Protein AF-A0A7S2NCG7-F1 (afdb_monomer_lite)

Radius of gyration: 29.4 Å; chains: 1; bounding box: 78×54×72 Å

Structure (mmCIF, N/CA/C/O backbone):
data_AF-A0A7S2NCG7-F1
#
_entry.id   AF-A0A7S2NCG7-F1
#
loop_
_atom_site.group_PDB
_atom_site.id
_atom_site.type_symbol
_atom_site.label_atom_id
_atom_site.label_alt_id
_atom_site.label_comp_id
_atom_site.label_asym_id
_atom_site.label_entity_id
_atom_site.label_seq_id
_atom_site.pdbx_PDB_ins_code
_atom_site.Cartn_x
_atom_site.Cartn_y
_atom_site.Cartn_z
_atom_site.occupancy
_atom_site.B_iso_or_equiv
_atom_site.auth_seq_id
_atom_site.auth_comp_id
_atom_site.auth_asym_id
_atom_site.auth_atom_id
_atom_site.pdbx_PDB_model_num
ATOM 1 N N . LYS A 1 1 ? -46.681 17.987 22.549 1.00 34.28 1 LYS A N 1
ATOM 2 C CA . LYS A 1 1 ? -46.467 19.385 22.096 1.00 34.28 1 LYS A CA 1
ATOM 3 C C . LYS A 1 1 ? -46.056 20.213 23.309 1.00 34.28 1 LYS A C 1
ATOM 5 O O . LYS A 1 1 ? -46.920 20.495 24.121 1.00 34.28 1 LYS A O 1
ATOM 10 N N . CYS A 1 2 ? -44.776 20.556 23.452 1.00 30.72 2 CYS A N 1
ATOM 11 C CA . CYS A 1 2 ? -44.321 21.550 24.431 1.00 30.72 2 CYS A CA 1
ATOM 12 C C . CYS A 1 2 ? -43.712 22.724 23.661 1.00 30.72 2 CYS A C 1
ATOM 14 O O . CYS A 1 2 ? -42.862 22.517 22.798 1.00 30.72 2 CYS A O 1
ATOM 16 N N . SER A 1 3 ? -44.232 23.922 23.930 1.00 32.78 3 SER A N 1
ATOM 17 C CA . SER A 1 3 ? -43.839 25.194 23.321 1.00 32.78 3 SER A CA 1
ATOM 18 C C . SER A 1 3 ? -42.615 25.791 24.025 1.00 32.78 3 SER A C 1
ATOM 20 O O . SER A 1 3 ? -42.384 25.541 25.206 1.00 32.78 3 SER A O 1
ATOM 22 N N . GLN A 1 4 ? -41.845 26.580 23.278 1.00 43.94 4 GLN A N 1
ATOM 23 C CA . GLN A 1 4 ? -40.589 27.233 23.653 1.00 43.94 4 GLN A CA 1
ATOM 24 C C . GLN A 1 4 ? -40.795 28.375 24.672 1.00 43.94 4 GLN A C 1
ATOM 26 O O . GLN A 1 4 ? -41.563 29.288 24.381 1.00 43.94 4 GLN A O 1
ATOM 31 N N . ASN A 1 5 ? -40.101 28.344 25.826 1.00 37.62 5 ASN A N 1
ATOM 32 C CA . ASN A 1 5 ? -39.337 29.465 26.434 1.00 37.62 5 ASN A CA 1
ATOM 33 C C . ASN A 1 5 ? -38.955 29.227 27.924 1.00 37.62 5 ASN A C 1
ATOM 35 O O . ASN A 1 5 ? -39.787 29.423 28.800 1.00 37.62 5 ASN A O 1
ATOM 39 N N . ARG A 1 6 ? -37.653 28.947 28.170 1.00 35.78 6 ARG A N 1
ATOM 40 C CA . ARG A 1 6 ? -36.850 29.030 29.434 1.00 35.78 6 ARG A CA 1
ATOM 41 C C . ARG A 1 6 ? -37.281 28.207 30.679 1.00 35.78 6 ARG A C 1
ATOM 43 O O . ARG A 1 6 ? -38.429 27.815 30.806 1.00 35.78 6 ARG A O 1
ATOM 50 N N . PRO A 1 7 ? -36.387 28.054 31.680 1.00 35.25 7 PRO A N 1
ATOM 51 C CA . PRO A 1 7 ? -35.139 27.296 31.699 1.00 35.25 7 PRO A CA 1
ATOM 52 C C . PRO A 1 7 ? -35.289 25.975 32.486 1.00 35.25 7 PRO A C 1
ATOM 54 O O . PRO A 1 7 ? -36.185 25.783 33.304 1.00 35.25 7 PRO A O 1
ATOM 57 N N . SER A 1 8 ? -34.376 25.049 32.213 1.00 48.03 8 SER A N 1
ATOM 58 C CA . SER A 1 8 ? -34.307 23.694 32.753 1.00 48.03 8 SER A CA 1
ATOM 59 C C . SER A 1 8 ? -34.077 23.652 34.266 1.00 48.03 8 SER A C 1
ATOM 61 O O . SER A 1 8 ? -32.933 23.759 34.690 1.00 48.03 8 SER A O 1
ATOM 63 N N . THR A 1 9 ? -35.134 23.437 35.050 1.00 46.75 9 THR A N 1
ATOM 64 C CA . THR A 1 9 ? -35.114 22.700 36.334 1.00 46.75 9 THR A CA 1
ATOM 65 C C . THR A 1 9 ? -36.515 22.683 36.951 1.00 46.75 9 THR A C 1
ATOM 67 O O . THR A 1 9 ? -36.796 23.416 37.886 1.00 46.75 9 THR A O 1
ATOM 70 N N . SER A 1 10 ? -37.418 21.855 36.418 1.00 42.91 10 SER A N 1
ATOM 71 C CA . SER A 1 10 ? -38.478 21.157 37.176 1.00 42.91 10 SER A CA 1
ATOM 72 C C . SER A 1 10 ? -39.531 20.624 36.203 1.00 42.91 10 SER A C 1
ATOM 74 O O . SER A 1 10 ? -40.496 21.295 35.854 1.00 42.91 10 SER A O 1
ATOM 76 N N . CYS A 1 11 ? -39.346 19.386 35.761 1.00 36.91 11 CYS A N 1
ATOM 77 C CA . CYS A 1 11 ? -40.449 18.529 35.343 1.00 36.91 11 CYS A CA 1
ATOM 78 C C . CYS A 1 11 ? -40.204 17.185 36.024 1.00 36.91 11 CYS A C 1
ATOM 80 O O . CYS A 1 11 ? -39.473 16.337 35.519 1.00 36.91 11 CYS A O 1
ATOM 82 N N . LYS A 1 12 ? -40.746 17.036 37.236 1.00 40.75 12 LYS A N 1
ATOM 83 C CA . LYS A 1 12 ? -40.868 15.735 37.894 1.00 40.75 12 LYS A CA 1
ATOM 84 C C . LYS A 1 12 ? -41.882 14.926 37.089 1.00 40.75 12 LYS A C 1
ATOM 86 O O . LYS A 1 12 ? -43.067 15.241 37.115 1.00 40.75 12 LYS A O 1
ATOM 91 N N . ALA A 1 13 ? -41.412 13.927 36.349 1.00 38.78 13 ALA A N 1
ATOM 92 C CA . ALA A 1 13 ? -42.285 12.928 35.756 1.00 38.78 13 ALA A CA 1
ATOM 93 C C . ALA A 1 13 ? -42.693 11.942 36.857 1.00 38.78 13 ALA A C 1
ATOM 95 O O . ALA A 1 13 ? -41.893 11.129 37.318 1.00 38.78 13 ALA A O 1
ATOM 96 N N . THR A 1 14 ? -43.931 12.084 37.316 1.00 35.38 14 THR A N 1
ATOM 97 C CA . THR A 1 14 ? -44.629 11.121 38.162 1.00 35.38 14 THR A CA 1
ATOM 98 C C . THR A 1 14 ? -44.841 9.844 37.350 1.00 35.38 14 THR A C 1
ATOM 100 O O . THR A 1 14 ? -45.519 9.863 36.327 1.00 35.38 14 THR A O 1
ATOM 103 N N . LEU A 1 15 ? -44.227 8.747 37.790 1.00 35.91 15 LEU A N 1
ATOM 104 C CA . LEU A 1 15 ? -44.512 7.395 37.317 1.00 35.91 15 LEU A CA 1
ATOM 105 C C . LEU A 1 15 ? -45.878 6.964 37.868 1.00 35.91 15 LEU A C 1
ATOM 107 O O . LEU A 1 15 ? -45.977 6.669 39.054 1.00 35.91 15 LEU A O 1
ATOM 111 N N . CYS A 1 16 ? -46.899 6.923 37.015 1.00 30.08 16 CYS A N 1
ATOM 112 C CA . CYS A 1 16 ? -48.063 6.051 37.166 1.00 30.08 16 CYS A CA 1
ATOM 113 C C . CYS A 1 16 ? -48.631 5.708 35.783 1.00 30.08 16 CYS A C 1
ATOM 115 O O . CYS A 1 16 ? -48.578 6.521 34.866 1.00 30.08 16 CYS A O 1
ATOM 117 N N . ASP A 1 17 ? -49.186 4.500 35.711 1.00 31.58 17 ASP A N 1
ATOM 118 C CA . ASP A 1 17 ? -49.984 3.909 34.636 1.00 31.58 17 ASP A CA 1
ATOM 119 C C . ASP A 1 17 ? -49.251 3.473 33.359 1.00 31.58 17 ASP A C 1
ATOM 121 O O . ASP A 1 17 ? -49.148 4.197 32.374 1.00 31.58 17 ASP A O 1
ATOM 125 N N . LEU A 1 18 ? -48.813 2.209 33.347 1.00 34.03 18 LEU A N 1
ATOM 126 C CA . LEU A 1 18 ? -49.556 1.131 32.671 1.00 34.03 18 LEU A CA 1
ATOM 127 C C . LEU A 1 18 ? -49.017 -0.238 33.127 1.00 34.03 18 LEU A C 1
ATOM 129 O O . LEU A 1 18 ? -47.813 -0.481 33.165 1.00 34.03 18 LEU A O 1
ATOM 133 N N . GLY A 1 19 ? -49.937 -1.102 33.556 1.00 42.62 19 GLY A N 1
ATOM 134 C CA . GLY A 1 19 ? -49.660 -2.306 34.329 1.00 42.62 19 GLY A CA 1
ATOM 135 C C . GLY A 1 19 ? -49.154 -3.503 33.527 1.00 42.62 19 GLY A C 1
ATOM 136 O O . GLY A 1 19 ? -49.679 -3.838 32.470 1.00 42.62 19 GLY A O 1
ATOM 137 N N . MET A 1 20 ? -48.194 -4.212 34.121 1.00 35.25 20 MET A N 1
ATOM 138 C CA . MET A 1 20 ? -47.902 -5.620 33.855 1.00 35.25 20 MET A CA 1
ATOM 139 C C . MET A 1 20 ? -47.678 -6.302 35.210 1.00 35.25 20 MET A C 1
ATOM 141 O O . MET A 1 20 ? -46.811 -5.912 35.988 1.00 35.25 20 MET A O 1
ATOM 145 N N . THR A 1 21 ? -48.516 -7.285 35.526 1.00 38.31 21 THR A N 1
ATOM 146 C CA . THR A 1 21 ? -48.463 -8.073 36.765 1.00 38.31 21 THR A CA 1
ATOM 147 C C . THR A 1 21 ? -47.199 -8.944 36.795 1.00 38.31 21 THR A C 1
ATOM 149 O O . THR A 1 21 ? -46.976 -9.679 35.829 1.00 38.31 21 THR A O 1
ATOM 152 N N . PRO A 1 22 ? -46.377 -8.931 37.861 1.00 40.12 22 PRO A N 1
ATOM 153 C CA . PRO A 1 22 ? -45.193 -9.777 37.922 1.00 40.12 22 PRO A CA 1
ATOM 154 C C . PRO A 1 22 ? -45.567 -11.231 38.247 1.00 40.12 22 PRO A C 1
ATOM 156 O O . PRO A 1 22 ? -46.314 -11.517 39.180 1.00 40.12 22 PRO A O 1
ATOM 159 N N . SER A 1 23 ? -45.018 -12.150 37.453 1.00 45.47 23 SER A N 1
ATOM 160 C CA . SER A 1 23 ? -45.046 -13.600 37.670 1.00 45.47 23 SER A CA 1
ATOM 161 C C . SER A 1 23 ? -44.465 -13.969 39.049 1.00 45.47 23 SER A C 1
ATOM 163 O O . SER A 1 23 ? -43.491 -13.341 39.473 1.00 45.47 23 SER A O 1
ATOM 165 N N . PRO A 1 24 ? -44.973 -15.011 39.739 1.00 46.91 24 PRO A N 1
ATOM 166 C CA . PRO A 1 24 ? -44.456 -15.453 41.041 1.00 46.91 24 PRO A CA 1
ATOM 167 C C . PRO A 1 24 ? -42.965 -15.848 41.026 1.00 46.91 24 PRO A C 1
ATOM 169 O O . PRO A 1 24 ? -42.332 -15.878 42.079 1.00 46.91 24 PRO A O 1
ATOM 172 N N . PHE A 1 25 ? -42.367 -16.064 39.848 1.00 46.72 25 PHE A N 1
ATOM 173 C CA . PHE A 1 25 ? -40.921 -16.271 39.696 1.00 46.72 25 PHE A CA 1
ATOM 174 C C . PHE A 1 25 ? -40.071 -15.019 39.991 1.00 46.72 25 PHE A C 1
ATOM 176 O O . PHE A 1 25 ? -38.928 -15.151 40.423 1.00 46.72 25 PHE A O 1
ATOM 183 N N . LEU A 1 26 ? -40.614 -13.807 39.824 1.00 46.12 26 LEU A N 1
ATOM 184 C CA . LEU A 1 26 ? -39.900 -12.548 40.105 1.00 46.12 26 LEU A CA 1
ATOM 185 C C . LEU A 1 26 ? -39.837 -12.209 41.603 1.00 46.12 26 LEU A C 1
ATOM 187 O O . LEU A 1 26 ? -38.964 -11.453 42.021 1.00 46.12 26 LEU A O 1
ATOM 191 N N . LEU A 1 27 ? -40.715 -12.794 42.422 1.00 43.97 27 LEU A N 1
ATOM 192 C CA . LEU A 1 27 ? -40.719 -12.603 43.877 1.00 43.97 27 LEU A CA 1
ATOM 193 C C . LEU A 1 27 ? -39.671 -13.468 44.595 1.00 43.97 27 LEU A C 1
ATOM 195 O O . LEU A 1 27 ? -39.193 -13.081 45.657 1.00 43.97 27 LEU A O 1
ATOM 199 N N . LEU A 1 28 ? -39.251 -14.590 44.002 1.00 41.41 28 LEU A N 1
ATOM 200 C CA . LEU A 1 28 ? -38.215 -15.466 44.568 1.00 41.41 28 LEU A CA 1
ATOM 201 C C . LEU A 1 28 ? -36.788 -14.929 44.368 1.00 41.41 28 LEU A C 1
ATOM 203 O O . LEU A 1 28 ? -35.928 -15.156 45.214 1.00 41.41 28 LEU A O 1
ATOM 207 N N . LEU A 1 29 ? -36.544 -14.146 43.312 1.00 42.50 29 LEU A N 1
ATOM 208 C CA . LEU A 1 29 ? -35.261 -13.460 43.101 1.00 42.50 29 LEU A CA 1
ATOM 209 C C . LEU A 1 29 ? -35.053 -12.267 44.049 1.00 42.50 29 LEU A C 1
ATOM 211 O O . LEU A 1 29 ? -33.916 -11.915 44.348 1.00 42.50 29 LEU A O 1
ATOM 215 N N . ALA A 1 30 ? -36.134 -11.678 44.569 1.00 43.88 30 ALA A N 1
ATOM 216 C CA . ALA A 1 30 ? -36.064 -10.548 45.495 1.00 43.88 30 ALA A CA 1
ATOM 217 C C . ALA A 1 30 ? -35.708 -10.947 46.942 1.00 43.88 30 ALA A C 1
ATOM 219 O O . ALA A 1 30 ? -35.351 -10.081 47.736 1.00 43.88 30 ALA A O 1
ATOM 220 N N . ILE A 1 31 ? -35.785 -12.236 47.299 1.00 46.41 31 ILE A N 1
ATOM 221 C CA . ILE A 1 31 ? -35.593 -12.707 48.686 1.00 46.41 31 ILE A CA 1
ATOM 222 C C . ILE A 1 31 ? -34.145 -13.173 48.958 1.00 46.41 31 ILE A C 1
ATOM 224 O O . ILE A 1 31 ? -33.752 -13.291 50.115 1.00 46.41 31 ILE A O 1
ATOM 228 N N . LEU A 1 32 ? -33.306 -13.369 47.931 1.00 44.94 32 LEU A N 1
ATOM 229 C CA . LEU A 1 32 ? -31.920 -13.848 48.102 1.00 44.94 32 LEU A CA 1
ATOM 230 C C . LEU A 1 32 ? -30.825 -12.771 48.018 1.00 44.94 32 LEU A C 1
ATOM 232 O O . LEU A 1 32 ? -29.646 -13.114 48.032 1.00 44.94 32 LEU A O 1
ATOM 236 N N . VAL A 1 33 ? -31.164 -11.478 47.989 1.00 46.66 33 VAL A N 1
ATOM 237 C CA . VAL A 1 33 ? -30.148 -10.407 48.013 1.00 46.66 33 VAL A CA 1
ATOM 238 C C . VAL A 1 33 ? -30.484 -9.362 49.078 1.00 46.66 33 VAL A C 1
ATOM 240 O O . VAL A 1 33 ? -30.751 -8.202 48.785 1.00 46.66 33 VAL A O 1
ATOM 243 N N . SER A 1 34 ? -30.446 -9.779 50.346 1.00 50.12 34 SER A N 1
ATOM 244 C CA . SER A 1 34 ? -30.565 -8.888 51.515 1.00 50.12 34 SER A CA 1
ATOM 245 C C . SER A 1 34 ? -29.255 -8.186 51.896 1.00 50.12 34 SER A C 1
ATOM 247 O O . SER A 1 34 ? -29.125 -7.700 53.015 1.00 50.12 34 SER A O 1
ATOM 249 N N . ASP A 1 35 ? -28.289 -8.080 50.981 1.00 42.78 35 ASP A N 1
ATOM 250 C CA . ASP A 1 35 ? -27.129 -7.215 51.193 1.00 42.78 35 ASP A CA 1
ATOM 251 C C . ASP A 1 35 ? -26.809 -6.406 49.931 1.00 42.78 35 ASP A C 1
ATOM 253 O O . ASP A 1 35 ? -26.042 -6.799 49.048 1.00 42.78 35 ASP A O 1
ATOM 257 N N . ALA A 1 36 ? -27.426 -5.226 49.850 1.00 50.28 36 ALA A N 1
ATOM 258 C CA . ALA A 1 36 ? -27.202 -4.231 48.802 1.00 50.28 36 ALA A CA 1
ATOM 259 C C . ALA A 1 36 ? -25.769 -3.645 48.807 1.00 50.28 36 ALA A C 1
ATOM 261 O O . ALA A 1 36 ? -25.440 -2.794 47.980 1.00 50.28 36 ALA A O 1
ATOM 262 N N . SER A 1 37 ? -24.890 -4.118 49.697 1.00 51.22 37 SER A N 1
ATOM 263 C CA . SER A 1 37 ? -23.502 -3.663 49.848 1.00 51.22 37 SER A CA 1
ATOM 264 C C . SER A 1 37 ? -22.479 -4.527 49.091 1.00 51.22 37 SER A C 1
ATOM 266 O O . SER A 1 37 ? -21.291 -4.175 49.050 1.00 51.22 37 SER A O 1
ATOM 268 N N . ALA A 1 38 ? -22.907 -5.649 48.495 1.00 47.50 38 ALA A N 1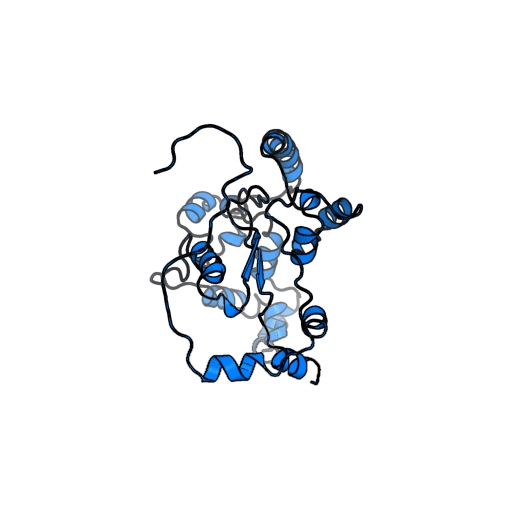
ATOM 269 C CA . ALA A 1 38 ? -22.032 -6.581 47.773 1.00 47.50 38 ALA A CA 1
ATOM 270 C C . ALA A 1 38 ? -22.071 -6.412 46.239 1.00 47.50 38 ALA A C 1
ATOM 272 O O . ALA A 1 38 ? -21.060 -6.636 45.577 1.00 47.50 38 ALA A O 1
ATOM 273 N N . PHE A 1 39 ? -23.170 -5.909 45.663 1.00 44.81 39 PHE A N 1
ATOM 274 C CA . PHE A 1 39 ? -23.264 -5.657 44.213 1.00 44.81 39 PHE A CA 1
ATOM 275 C C . PHE A 1 39 ? -22.490 -4.405 43.750 1.00 44.81 39 PHE A C 1
ATOM 277 O O . PHE A 1 39 ? -22.084 -4.307 42.594 1.00 44.81 39 PHE A O 1
ATOM 284 N N . GLY A 1 40 ? -22.217 -3.462 44.660 1.00 39.56 40 GLY A N 1
ATOM 285 C CA . GLY A 1 40 ? -21.489 -2.221 44.366 1.00 39.56 40 GLY A CA 1
ATOM 286 C C . GLY A 1 40 ? -19.963 -2.353 44.258 1.00 39.56 40 GLY A C 1
ATOM 287 O O . GLY A 1 40 ? -19.297 -1.363 43.963 1.00 39.56 40 GLY A O 1
ATOM 288 N N . ARG A 1 41 ? -19.389 -3.543 44.502 1.00 48.00 41 ARG A N 1
ATOM 289 C CA . ARG A 1 41 ? -17.931 -3.780 44.452 1.00 48.00 41 ARG A CA 1
ATOM 290 C C . ARG A 1 41 ? -17.454 -4.642 43.278 1.00 48.00 41 ARG A C 1
ATOM 292 O O . ARG A 1 41 ? -16.249 -4.724 43.076 1.00 48.00 41 ARG A O 1
ATOM 299 N N . LEU A 1 42 ? -18.366 -5.197 42.476 1.00 44.75 42 LEU A N 1
ATOM 300 C CA . LEU A 1 42 ? -18.031 -5.980 41.273 1.00 44.75 42 LEU A CA 1
ATOM 301 C C . LEU A 1 42 ? -18.357 -5.270 39.950 1.00 44.75 42 LEU A C 1
ATOM 303 O O . LEU A 1 42 ? -17.805 -5.630 38.919 1.00 44.75 42 LEU A O 1
ATOM 307 N N . PHE A 1 43 ? -19.148 -4.194 39.973 1.00 41.84 43 PHE A N 1
ATOM 308 C CA . PHE A 1 43 ? -19.329 -3.310 38.820 1.00 41.84 43 PHE A CA 1
ATOM 309 C C . PHE A 1 43 ? -18.854 -1.904 39.166 1.00 41.84 43 PHE A C 1
ATOM 311 O O . PHE A 1 43 ? -19.641 -1.008 39.480 1.00 41.84 43 PHE A O 1
ATOM 318 N N . ARG A 1 44 ? -17.537 -1.684 39.081 1.00 39.59 44 ARG A N 1
ATOM 319 C CA . ARG A 1 44 ? -17.001 -0.329 38.937 1.00 39.59 44 ARG A CA 1
ATOM 320 C C . ARG A 1 44 ? -17.415 0.154 37.551 1.00 39.59 44 ARG A C 1
ATOM 322 O O . ARG A 1 44 ? -16.684 0.005 36.581 1.00 39.59 44 ARG A O 1
ATOM 329 N N . ALA A 1 45 ? -18.621 0.709 37.456 1.00 40.84 45 ALA A N 1
ATOM 330 C CA . ALA A 1 45 ? -19.026 1.503 36.313 1.00 40.84 45 ALA A CA 1
ATOM 331 C C . ALA A 1 45 ? -17.994 2.628 36.163 1.00 40.84 45 ALA A C 1
ATOM 333 O O . ALA A 1 45 ? -18.009 3.607 36.916 1.00 40.84 45 ALA A O 1
ATOM 334 N N . HIS A 1 46 ? -17.066 2.478 35.217 1.00 36.12 46 HIS A N 1
ATOM 335 C CA . HIS A 1 46 ? -16.329 3.613 34.694 1.00 36.12 46 HIS A CA 1
ATOM 336 C C . HIS A 1 46 ? -17.389 4.572 34.158 1.00 36.12 46 HIS A C 1
ATOM 338 O O . HIS A 1 46 ? -18.033 4.317 33.141 1.00 36.12 46 HIS A O 1
ATOM 344 N N . LYS A 1 47 ? -17.648 5.636 34.925 1.00 34.94 47 LYS A N 1
ATOM 345 C CA . LYS A 1 47 ? -18.492 6.754 34.514 1.00 34.94 47 LYS A CA 1
ATOM 346 C C . LYS A 1 47 ? -18.080 7.130 33.091 1.00 34.94 47 LYS A C 1
ATOM 348 O O . LYS A 1 47 ? -16.933 7.515 32.881 1.00 34.94 47 LYS A O 1
ATOM 353 N N . ARG A 1 48 ? -19.001 6.996 32.130 1.00 33.91 48 ARG A N 1
ATOM 354 C CA . ARG A 1 48 ? -18.809 7.490 30.761 1.00 33.91 48 ARG A CA 1
ATOM 355 C C . ARG A 1 48 ? -18.454 8.982 30.840 1.00 33.91 48 ARG A C 1
ATOM 357 O O . ARG A 1 48 ? -19.262 9.731 31.397 1.00 33.91 48 ARG A O 1
ATOM 364 N N . PRO A 1 49 ? -17.304 9.441 30.320 1.00 32.31 49 PRO A N 1
ATOM 365 C CA . PRO A 1 49 ? -17.114 10.864 30.107 1.00 32.31 49 PRO A CA 1
ATOM 366 C C . PRO A 1 49 ? -17.995 11.329 28.928 1.00 32.31 49 PRO A C 1
ATOM 368 O O . PRO A 1 49 ? -18.187 10.575 27.970 1.00 32.31 49 PRO A O 1
ATOM 371 N N . PRO A 1 50 ? -18.569 12.543 28.996 1.00 31.89 50 PRO A N 1
ATOM 372 C CA . PRO A 1 50 ? -19.367 13.119 27.915 1.00 31.89 50 PRO A CA 1
ATOM 373 C C . PRO A 1 50 ? -18.507 13.417 26.670 1.00 31.89 50 PRO A C 1
ATOM 375 O O . PRO A 1 50 ? -17.290 13.584 26.794 1.00 31.89 50 PRO A O 1
ATOM 378 N N . PRO A 1 51 ? -19.114 13.528 25.470 1.00 45.16 51 PRO A N 1
ATOM 379 C CA . PRO A 1 51 ? -18.409 13.805 24.224 1.00 45.16 51 PRO A CA 1
ATOM 380 C C . PRO A 1 51 ? -18.058 15.294 24.138 1.00 45.16 51 PRO A C 1
ATOM 382 O O . PRO A 1 51 ? -18.672 16.058 23.403 1.00 45.16 51 PRO A O 1
ATOM 385 N N . THR A 1 52 ? -17.077 15.717 24.925 1.00 47.66 52 THR A N 1
ATOM 386 C CA . THR A 1 52 ? -16.375 16.992 24.755 1.00 47.66 52 THR A CA 1
ATOM 387 C C . THR A 1 52 ? -14.920 16.786 25.169 1.00 47.66 52 THR A C 1
ATOM 389 O O . THR A 1 52 ? -14.472 17.311 26.191 1.00 47.66 52 THR A O 1
ATOM 392 N N . SER A 1 53 ? -14.165 15.970 24.434 1.00 48.69 53 SER A N 1
ATOM 393 C CA . SER A 1 53 ? -12.711 16.003 24.586 1.00 48.69 53 SER A CA 1
ATOM 394 C C . SER A 1 53 ? -12.244 17.334 24.010 1.00 48.69 53 SER A C 1
ATOM 396 O O . SER A 1 53 ? -12.202 17.510 22.793 1.00 48.69 53 SER A O 1
ATOM 398 N N . LYS A 1 54 ? -11.948 18.300 24.884 1.00 58.38 54 LYS A N 1
ATOM 399 C CA . LYS A 1 54 ? -11.147 19.463 24.500 1.00 58.38 54 LYS A CA 1
ATOM 400 C C . LYS A 1 54 ? -9.910 18.920 23.790 1.00 58.38 54 LYS A C 1
ATOM 402 O O . LYS A 1 54 ? -9.296 17.986 24.301 1.00 58.38 54 LYS A O 1
ATOM 407 N N . CYS A 1 55 ? -9.591 19.443 22.615 1.00 71.75 55 CYS A N 1
ATOM 408 C CA . CYS A 1 55 ? -8.363 19.059 21.951 1.00 71.75 55 CYS A CA 1
ATOM 409 C C . CYS A 1 55 ? -7.187 19.649 22.725 1.00 71.75 55 CYS A C 1
ATOM 411 O O . CYS A 1 55 ? -6.870 20.827 22.598 1.00 71.75 55 CYS A O 1
ATOM 413 N N . VAL A 1 56 ? -6.615 18.837 23.601 1.00 77.00 56 VAL A N 1
ATOM 414 C CA . VAL A 1 56 ? -5.492 19.211 24.448 1.00 77.00 56 VAL A CA 1
ATOM 415 C C . VAL A 1 56 ? -4.564 18.020 24.563 1.00 77.00 56 VAL A C 1
ATOM 417 O O . VAL A 1 56 ? -5.003 16.868 24.537 1.00 77.00 56 VAL A O 1
ATOM 420 N N . ASP A 1 57 ? -3.284 18.318 24.702 1.00 83.31 57 ASP A N 1
ATOM 421 C CA . ASP A 1 57 ? -2.295 17.327 25.082 1.00 83.31 57 ASP A CA 1
ATOM 422 C C . ASP A 1 57 ? -2.364 17.077 26.586 1.00 83.31 57 ASP A C 1
ATOM 424 O O . ASP A 1 57 ? -2.530 17.998 27.387 1.00 83.31 57 ASP A O 1
ATOM 428 N N . GLN A 1 58 ? -2.264 15.808 26.964 1.00 85.81 58 GLN A N 1
ATOM 429 C CA . GLN A 1 58 ? -2.254 15.355 28.353 1.00 85.81 58 GLN A CA 1
ATOM 430 C C . GLN A 1 58 ? -0.825 15.189 28.886 1.00 85.81 58 GLN A C 1
ATOM 432 O O . GLN A 1 58 ? -0.646 15.062 30.095 1.00 85.81 58 GLN A O 1
ATOM 437 N N . HIS A 1 59 ? 0.182 15.218 28.004 1.00 86.44 59 HIS A N 1
ATOM 438 C CA . HIS A 1 59 ? 1.596 15.151 28.364 1.00 86.44 59 HIS A CA 1
ATOM 439 C C . HIS A 1 59 ? 2.383 16.314 27.765 1.00 86.44 59 HIS A C 1
ATOM 441 O O . HIS A 1 59 ? 2.162 16.723 26.628 1.00 86.44 59 HIS A O 1
ATOM 447 N N . GLU A 1 60 ? 3.361 16.802 28.521 1.00 89.81 60 GLU A N 1
ATOM 448 C CA . GLU A 1 60 ? 4.264 17.868 28.079 1.00 89.81 60 GLU A CA 1
ATOM 449 C C . GLU A 1 60 ? 5.148 17.422 26.900 1.00 89.81 60 GLU A C 1
ATOM 451 O O . GLU A 1 60 ? 5.499 18.228 26.043 1.00 89.81 60 GLU A O 1
ATOM 456 N N . GLU A 1 61 ? 5.455 16.123 26.806 1.00 91.44 61 GLU A N 1
ATOM 457 C CA . GLU A 1 61 ? 6.274 15.554 25.727 1.00 91.44 61 GLU A CA 1
ATOM 458 C C . GLU A 1 61 ? 5.509 15.283 24.427 1.00 91.44 61 GLU A C 1
ATOM 460 O O . GLU A 1 61 ? 6.127 14.921 23.424 1.00 91.44 61 GLU A O 1
ATOM 465 N N . CYS A 1 62 ? 4.189 15.494 24.400 1.00 85.25 62 CYS A N 1
ATOM 466 C CA . CYS A 1 62 ? 3.367 15.227 23.220 1.00 85.25 62 CYS A CA 1
ATOM 467 C C . CYS A 1 62 ? 3.912 15.907 21.953 1.00 85.25 62 CYS A C 1
ATOM 469 O O . CYS A 1 62 ? 3.916 15.290 20.886 1.00 85.25 62 CYS A O 1
ATOM 471 N N . GLY A 1 63 ? 4.447 17.128 22.072 1.00 83.44 63 GLY A N 1
ATOM 472 C CA . GLY A 1 63 ? 5.040 17.850 20.944 1.00 83.44 63 GLY A CA 1
ATOM 473 C C . GLY A 1 63 ? 6.312 17.189 20.405 1.00 83.44 63 GLY A C 1
ATOM 474 O O . GLY A 1 63 ? 6.505 17.120 19.191 1.00 83.44 63 GLY A O 1
ATOM 475 N N . ASN A 1 64 ? 7.154 16.651 21.292 1.00 82.25 64 ASN A N 1
ATOM 476 C CA . ASN A 1 64 ? 8.384 15.954 20.911 1.00 82.25 64 ASN A CA 1
ATOM 477 C C . ASN A 1 64 ? 8.067 14.615 20.246 1.00 82.25 64 ASN A C 1
ATOM 479 O O . ASN A 1 64 ? 8.581 14.335 19.167 1.00 82.25 64 ASN A O 1
ATOM 483 N N . TRP A 1 65 ? 7.173 13.826 20.844 1.00 83.88 65 TRP A N 1
ATOM 484 C CA . TRP A 1 65 ? 6.724 12.550 20.286 1.00 83.88 65 TRP A CA 1
ATOM 485 C C . TRP A 1 65 ? 6.046 12.731 18.924 1.00 83.88 65 TRP A C 1
ATOM 487 O O . TRP A 1 65 ? 6.309 11.988 17.977 1.00 83.88 65 TRP A O 1
ATOM 497 N N . ALA A 1 66 ? 5.223 13.769 18.770 1.00 79.94 66 ALA A N 1
ATOM 498 C CA . ALA A 1 66 ? 4.641 14.095 17.475 1.00 79.94 66 ALA A CA 1
ATOM 499 C C . ALA A 1 66 ? 5.717 14.457 16.437 1.00 79.94 66 ALA A C 1
ATOM 501 O O . ALA A 1 66 ? 5.664 13.968 15.308 1.00 79.94 66 ALA A O 1
ATOM 502 N N . ALA A 1 67 ? 6.724 15.250 16.821 1.00 73.81 67 ALA A N 1
ATOM 503 C CA . ALA A 1 67 ? 7.832 15.626 15.943 1.00 73.81 67 ALA A CA 1
ATOM 504 C C . ALA A 1 67 ? 8.714 14.435 15.527 1.00 73.81 67 ALA A C 1
ATOM 506 O O . ALA A 1 67 ? 9.236 14.427 14.412 1.00 73.81 67 ALA A O 1
ATOM 507 N N . THR A 1 68 ? 8.858 13.418 16.380 1.00 73.31 68 THR A N 1
ATOM 508 C CA . THR A 1 68 ? 9.594 12.182 16.062 1.00 73.31 68 THR A CA 1
ATOM 509 C C . THR A 1 68 ? 8.769 11.162 15.275 1.00 73.31 68 THR A C 1
ATOM 511 O O . THR A 1 68 ? 9.313 10.148 14.851 1.00 73.31 68 THR A O 1
ATOM 514 N N . GLY A 1 69 ? 7.484 11.433 15.018 1.00 70.94 69 GLY A N 1
ATOM 515 C CA . GLY A 1 69 ? 6.619 10.585 14.192 1.00 70.94 69 GLY A CA 1
ATOM 516 C C . GLY A 1 69 ? 5.756 9.585 14.967 1.00 70.94 69 GLY A C 1
ATOM 517 O O . GLY A 1 69 ? 5.140 8.714 14.348 1.00 70.94 69 GLY A O 1
ATOM 518 N N . GLU A 1 70 ? 5.632 9.724 16.290 1.00 81.62 70 GLU A N 1
ATOM 519 C CA . GLU A 1 70 ? 4.820 8.827 17.130 1.00 81.62 70 GLU A CA 1
ATOM 520 C C . GLU A 1 70 ? 3.335 8.853 16.764 1.00 81.62 70 GLU A C 1
ATOM 522 O O . GLU A 1 70 ? 2.629 7.877 16.979 1.00 81.62 70 GLU A O 1
ATOM 527 N N . CYS A 1 71 ? 2.834 9.922 16.139 1.00 75.56 71 CYS A N 1
ATOM 528 C CA . CYS A 1 71 ? 1.450 9.955 15.655 1.00 75.56 71 CYS A CA 1
ATOM 529 C C . CYS A 1 71 ? 1.156 8.851 14.620 1.00 75.56 71 CYS A C 1
ATOM 531 O O . CYS A 1 71 ? 0.010 8.439 14.470 1.00 75.56 71 CYS A O 1
ATOM 533 N N . ILE A 1 72 ? 2.187 8.385 13.903 1.00 72.50 72 ILE A N 1
ATOM 534 C CA . ILE A 1 72 ? 2.095 7.293 12.926 1.00 72.50 72 ILE A CA 1
ATOM 535 C C . ILE A 1 72 ? 2.579 5.980 13.546 1.00 72.50 72 ILE A C 1
ATOM 537 O O . ILE A 1 72 ? 1.966 4.942 13.311 1.00 72.50 72 ILE A O 1
ATOM 541 N N . ALA A 1 73 ? 3.663 6.017 14.327 1.00 70.38 73 ALA A N 1
ATOM 542 C CA . ALA A 1 73 ? 4.250 4.817 14.925 1.00 70.38 73 ALA A CA 1
ATOM 543 C C . ALA A 1 73 ? 3.422 4.259 16.098 1.00 70.38 73 ALA A C 1
ATOM 545 O O . ALA A 1 73 ? 3.326 3.045 16.261 1.00 70.38 73 ALA A O 1
ATOM 546 N N . ASN A 1 74 ? 2.779 5.131 16.877 1.00 75.62 74 ASN A N 1
ATOM 547 C CA . ASN A 1 74 ? 1.958 4.796 18.038 1.00 75.62 74 ASN A CA 1
ATOM 548 C C . ASN A 1 74 ? 0.634 5.595 18.053 1.00 75.62 74 ASN A C 1
ATOM 550 O O . ASN A 1 74 ? 0.362 6.394 18.959 1.00 75.62 74 ASN A O 1
ATOM 554 N N . PRO A 1 75 ? -0.226 5.385 17.042 1.00 74.50 75 PRO A N 1
ATOM 555 C CA . PRO A 1 75 ? -1.407 6.211 16.823 1.00 74.50 75 PRO A CA 1
ATOM 556 C C . PRO A 1 75 ? -2.401 6.111 17.986 1.00 74.50 75 PRO A C 1
ATOM 558 O O . PRO A 1 75 ? -2.920 7.120 18.452 1.00 74.50 75 PRO A O 1
ATOM 561 N N . THR A 1 76 ? -2.648 4.913 18.520 1.00 75.69 76 THR A N 1
ATOM 562 C CA . THR A 1 76 ? -3.656 4.709 19.572 1.00 75.69 76 THR A CA 1
ATOM 563 C C . THR A 1 76 ? -3.365 5.531 20.828 1.00 75.69 76 THR A C 1
ATOM 565 O O . THR A 1 76 ? -4.268 6.184 21.351 1.00 75.69 76 THR A O 1
ATOM 568 N N . PHE A 1 77 ? -2.114 5.537 21.299 1.00 83.25 77 PHE A N 1
ATOM 569 C CA . PHE A 1 77 ? -1.710 6.340 22.454 1.00 83.25 77 PHE A CA 1
ATOM 570 C C . PHE A 1 77 ? -1.706 7.828 22.117 1.00 83.25 77 PHE A C 1
ATOM 572 O O . PHE A 1 77 ? -2.292 8.635 22.840 1.00 83.25 77 PHE A O 1
ATOM 579 N N . MET A 1 78 ? -1.087 8.190 20.995 1.00 82.56 78 MET A N 1
ATOM 580 C CA . MET A 1 78 ? -0.916 9.588 20.632 1.00 82.56 78 MET A CA 1
ATOM 581 C C . MET A 1 78 ? -2.251 10.294 20.390 1.00 82.56 78 MET A C 1
ATOM 583 O O . MET A 1 78 ? -2.419 11.429 20.814 1.00 82.56 78 MET A O 1
ATOM 587 N N . TYR A 1 79 ? -3.257 9.637 19.816 1.00 76.25 79 TYR A N 1
ATOM 588 C CA . TYR A 1 79 ? -4.577 10.253 19.645 1.00 76.25 79 TYR A CA 1
ATOM 589 C C . TYR A 1 79 ? -5.442 10.225 20.904 1.00 76.25 79 TYR A C 1
ATOM 591 O O . TYR A 1 79 ? -6.329 11.064 21.054 1.00 76.25 79 TYR A O 1
ATOM 599 N N . ALA A 1 80 ? -5.191 9.299 21.828 1.00 80.25 80 ALA A N 1
ATOM 600 C CA . ALA A 1 80 ? -5.873 9.285 23.116 1.00 80.25 80 ALA A CA 1
ATOM 601 C C . ALA A 1 80 ? -5.324 10.352 24.083 1.00 80.25 80 ALA A C 1
ATOM 603 O O . ALA A 1 80 ? -6.105 10.960 24.818 1.00 80.25 80 ALA A O 1
ATOM 604 N N . SER A 1 81 ? -4.008 10.582 24.065 1.00 84.62 81 SER A N 1
ATOM 605 C CA . SER A 1 81 ? -3.294 11.377 25.076 1.00 84.62 81 SER A CA 1
ATOM 606 C C . SER A 1 81 ? -2.674 12.665 24.534 1.00 84.62 81 SER A C 1
ATOM 608 O O . SER A 1 81 ? -2.539 13.632 25.273 1.00 84.62 81 SER A O 1
ATOM 610 N N . CYS A 1 82 ? -2.309 12.704 23.258 1.00 85.00 82 CYS A N 1
ATOM 611 C CA . CYS A 1 82 ? -1.548 13.781 22.616 1.00 85.00 82 CYS A CA 1
ATOM 612 C C . CYS A 1 82 ? -2.284 14.335 21.395 1.00 85.00 82 CYS A C 1
ATOM 614 O O . CYS A 1 82 ? -1.703 14.548 20.325 1.00 85.00 82 CYS A O 1
ATOM 616 N N . LEU A 1 83 ? -3.603 14.501 21.546 1.00 76.75 83 LEU A N 1
ATOM 617 C CA . LEU A 1 83 ? -4.466 14.861 20.437 1.00 76.75 83 LEU A CA 1
ATOM 618 C C . LEU A 1 83 ? -3.989 16.182 19.823 1.00 76.75 83 LEU A C 1
ATOM 620 O O . LEU A 1 83 ? -3.730 16.200 18.629 1.00 76.75 83 LEU A O 1
ATOM 624 N N . SER A 1 84 ? -3.755 17.243 20.598 1.00 77.50 84 SER A N 1
ATOM 625 C CA . SER A 1 84 ? -3.366 18.559 20.056 1.00 77.50 84 SER A CA 1
ATOM 626 C C . SER A 1 84 ? -1.999 18.589 19.370 1.00 77.50 84 SER A C 1
ATOM 628 O O . SER A 1 84 ? -1.796 19.408 18.479 1.00 77.50 84 SER A O 1
ATOM 630 N N . SER A 1 85 ? -1.061 17.730 19.755 1.00 83.62 85 SER A N 1
ATOM 631 C CA . SER A 1 85 ? 0.245 17.632 19.098 1.00 83.62 85 SER A CA 1
ATOM 632 C C . SER A 1 85 ? 0.183 16.837 17.796 1.00 83.62 85 SER A C 1
ATOM 634 O O . SER A 1 85 ? 0.902 17.149 16.848 1.00 83.62 85 SER A O 1
ATOM 636 N N . CYS A 1 86 ? -0.694 15.833 17.714 1.00 76.19 86 CYS A N 1
ATOM 637 C CA . CYS A 1 86 ? -0.883 15.037 16.499 1.00 76.19 86 CYS A CA 1
ATOM 638 C C . CYS A 1 86 ? -1.956 15.574 15.549 1.00 76.19 86 CYS A C 1
ATOM 640 O O . CYS A 1 86 ? -2.1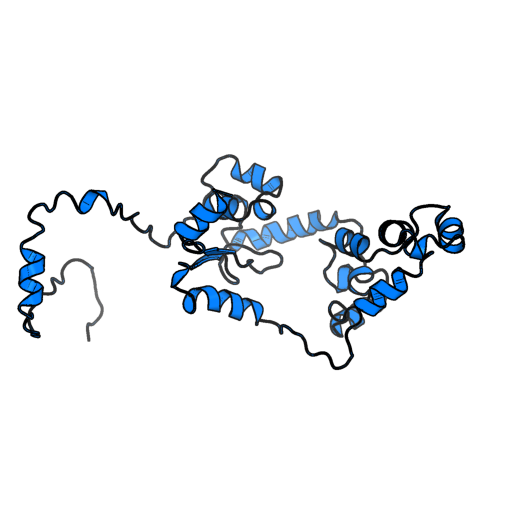51 15.018 14.465 1.00 76.19 86 CYS A O 1
ATOM 642 N N . THR A 1 87 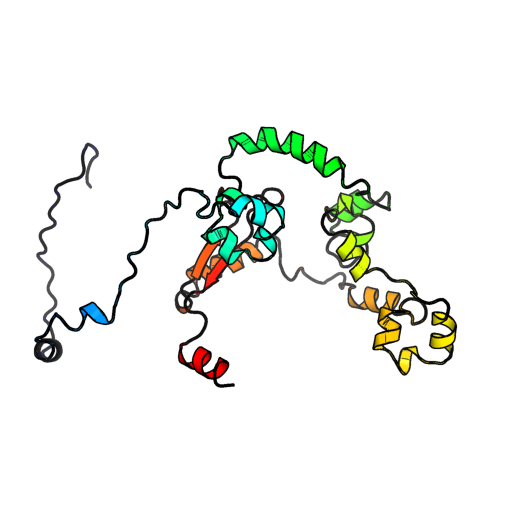? -2.670 16.624 15.953 1.00 67.88 87 THR A N 1
ATOM 643 C CA . THR A 1 87 ? -3.825 17.174 15.242 1.00 67.88 87 THR A CA 1
ATOM 644 C C . THR A 1 87 ? -3.776 18.692 15.165 1.00 67.88 87 THR A C 1
ATOM 646 O O . THR A 1 87 ? -3.072 19.356 15.915 1.00 67.88 87 THR A O 1
ATOM 649 N N . THR A 1 88 ? -4.530 19.271 14.234 1.00 62.81 88 THR A N 1
ATOM 650 C CA . THR A 1 88 ? -4.766 20.719 14.189 1.00 62.81 88 THR A CA 1
ATOM 651 C C . THR A 1 88 ? -6.188 20.972 14.642 1.00 62.81 88 THR A C 1
ATOM 653 O O . THR A 1 88 ? -7.116 20.506 13.984 1.00 62.81 88 THR A O 1
ATOM 656 N N . CYS A 1 89 ? -6.357 21.685 15.749 1.00 61.25 89 CYS A N 1
ATOM 657 C CA . CYS A 1 89 ? -7.645 21.731 16.431 1.00 61.25 89 CYS A CA 1
ATOM 658 C C . CYS A 1 89 ? -8.528 22.934 16.132 1.00 61.25 89 CYS A C 1
ATOM 660 O O . CYS A 1 89 ? -9.602 23.012 16.713 1.00 61.25 89 CYS A O 1
ATOM 662 N N . ASP A 1 90 ? -8.148 23.773 15.163 1.00 55.12 90 ASP A N 1
ATOM 663 C CA . ASP A 1 90 ? -8.986 24.850 14.636 1.00 55.12 90 ASP A CA 1
ATOM 664 C C . ASP A 1 90 ? -8.700 25.119 13.145 1.00 55.12 90 ASP A C 1
ATOM 666 O O . ASP A 1 90 ? -7.574 24.962 12.661 1.00 55.12 90 ASP A O 1
ATOM 670 N N . GLU A 1 91 ? -9.734 25.534 12.402 1.00 48.34 91 GLU A N 1
ATOM 671 C CA . GLU A 1 91 ? -9.683 25.746 10.945 1.00 48.34 91 GLU A CA 1
ATOM 672 C C . GLU A 1 91 ? -8.925 27.020 10.515 1.00 48.34 91 GLU A C 1
ATOM 674 O O . GLU A 1 91 ? -8.498 27.126 9.363 1.00 48.34 91 GLU A O 1
ATOM 679 N N . GLU A 1 92 ? -8.712 27.986 11.415 1.00 53.75 92 GLU A N 1
ATOM 680 C CA . GLU A 1 92 ? -8.156 29.303 11.058 1.00 53.75 92 GLU A CA 1
ATOM 681 C C . GLU A 1 92 ? -6.621 29.315 10.911 1.00 53.75 92 GLU A C 1
ATOM 683 O O . GLU A 1 92 ? -6.080 30.060 10.087 1.00 53.75 92 GLU A O 1
ATOM 688 N N . ASP A 1 93 ? -5.913 28.416 11.602 1.00 47.53 93 ASP A N 1
ATOM 689 C CA . ASP A 1 93 ? -4.448 28.287 11.515 1.00 47.53 93 ASP A CA 1
ATOM 690 C C . ASP A 1 93 ? -3.974 27.528 10.264 1.00 47.53 93 ASP A C 1
ATOM 692 O O . ASP A 1 93 ? -2.823 27.661 9.827 1.00 47.53 93 ASP A O 1
ATOM 696 N N . VAL A 1 94 ? -4.872 26.777 9.619 1.00 48.91 94 VAL A N 1
ATOM 697 C CA . VAL A 1 94 ? -4.575 25.997 8.408 1.00 48.91 94 VAL A CA 1
ATOM 698 C C . VAL A 1 94 ? -4.171 26.917 7.254 1.00 48.91 94 VAL A C 1
ATOM 700 O O . VAL A 1 94 ? -3.243 26.604 6.513 1.00 48.91 94 VAL A O 1
ATOM 703 N N . ARG A 1 95 ? -4.778 28.100 7.108 1.00 48.53 95 ARG A N 1
ATOM 704 C CA . ARG A 1 95 ? -4.459 29.018 5.997 1.00 48.53 95 ARG A CA 1
ATOM 705 C C . ARG A 1 95 ? -3.059 29.637 6.107 1.00 48.53 95 ARG A C 1
ATOM 707 O O . ARG A 1 95 ? -2.413 29.870 5.088 1.00 48.53 95 ARG A O 1
ATOM 714 N N . ASN A 1 96 ? -2.572 29.859 7.327 1.00 49.88 96 ASN A N 1
ATOM 715 C CA . ASN A 1 96 ? -1.261 30.468 7.561 1.00 49.88 96 ASN A CA 1
ATOM 716 C C . ASN A 1 96 ? -0.138 29.421 7.633 1.00 49.88 96 ASN A C 1
ATOM 718 O O . ASN A 1 96 ? 0.953 29.661 7.108 1.00 49.88 96 ASN A O 1
ATOM 722 N N . ARG A 1 97 ? -0.410 28.227 8.182 1.00 49.25 97 ARG A N 1
ATOM 723 C CA . ARG A 1 97 ? 0.530 27.094 8.155 1.00 49.25 97 ARG A CA 1
ATOM 724 C C . ARG A 1 97 ? 0.694 26.501 6.766 1.00 49.25 97 ARG A C 1
ATOM 726 O O . ARG A 1 97 ? 1.824 26.243 6.378 1.00 49.25 97 ARG A O 1
ATOM 733 N N . THR A 1 98 ? -0.369 26.375 5.972 1.00 52.41 98 THR A N 1
ATOM 734 C CA . THR A 1 98 ? -0.272 25.785 4.625 1.00 52.41 98 THR A CA 1
ATOM 735 C C . THR A 1 98 ? 0.699 26.531 3.714 1.00 52.41 98 THR A C 1
ATOM 737 O O . THR A 1 98 ? 1.439 25.877 2.996 1.00 52.41 98 THR A O 1
ATOM 740 N N . MET A 1 99 ? 0.821 27.861 3.776 1.00 49.66 99 MET A N 1
ATOM 741 C CA . MET A 1 99 ? 1.832 28.572 2.972 1.00 49.66 99 MET A CA 1
ATOM 742 C C . MET A 1 99 ? 3.269 28.412 3.500 1.00 49.66 99 MET A C 1
ATOM 744 O O . MET A 1 99 ? 4.217 28.408 2.711 1.00 49.66 99 MET A O 1
ATOM 748 N N . ALA A 1 100 ? 3.457 28.272 4.815 1.00 51.91 100 ALA A N 1
ATOM 749 C CA . ALA A 1 100 ? 4.765 28.013 5.423 1.00 51.91 100 ALA A CA 1
ATOM 750 C C . ALA A 1 100 ? 5.209 26.547 5.227 1.00 51.91 100 ALA A C 1
ATOM 752 O O . ALA A 1 100 ? 6.361 26.290 4.884 1.00 51.91 100 ALA A O 1
ATOM 753 N N . GLU A 1 101 ? 4.277 25.600 5.334 1.00 49.66 101 GLU A N 1
ATOM 754 C CA . GLU A 1 101 ? 4.457 24.171 5.068 1.00 49.66 101 GLU A CA 1
ATOM 755 C C . GLU A 1 101 ? 4.586 23.863 3.573 1.00 49.66 101 GLU A C 1
ATOM 757 O O . GLU A 1 101 ? 5.371 23.001 3.193 1.00 49.66 101 GLU A O 1
ATOM 762 N N . MET A 1 102 ? 3.903 24.594 2.684 1.00 51.94 102 MET A N 1
ATOM 763 C CA . MET A 1 102 ? 4.162 24.526 1.237 1.00 51.94 102 MET A CA 1
ATOM 764 C C . MET A 1 102 ? 5.592 24.982 0.909 1.00 51.94 102 MET A C 1
ATOM 766 O O . MET A 1 102 ? 6.231 24.417 0.021 1.00 51.94 102 MET A O 1
ATOM 770 N N . ARG A 1 103 ? 6.139 25.961 1.647 1.00 52.16 103 ARG A N 1
ATOM 771 C CA . ARG A 1 103 ? 7.536 26.408 1.498 1.00 52.16 103 ARG A CA 1
ATOM 772 C C . ARG A 1 103 ? 8.549 25.404 2.055 1.00 52.16 103 ARG A C 1
ATOM 774 O O . ARG A 1 103 ? 9.629 25.292 1.480 1.00 52.16 103 ARG A O 1
ATOM 781 N N . THR A 1 104 ? 8.226 24.649 3.107 1.00 52.19 104 THR A N 1
ATOM 782 C CA . THR A 1 104 ? 9.111 23.595 3.645 1.00 52.19 104 THR A CA 1
ATOM 783 C C . THR A 1 104 ? 8.962 22.250 2.926 1.00 52.19 104 THR A C 1
ATOM 785 O O . THR A 1 104 ? 9.968 21.573 2.741 1.00 52.19 104 THR A O 1
ATOM 788 N N . ARG A 1 105 ? 7.785 21.894 2.387 1.00 51.56 105 ARG A N 1
ATOM 789 C CA . ARG A 1 105 ? 7.611 20.765 1.440 1.00 51.56 105 ARG A CA 1
ATOM 790 C C . ARG A 1 105 ? 8.387 20.959 0.142 1.00 51.56 105 ARG A C 1
ATOM 792 O O . ARG A 1 105 ? 8.791 19.981 -0.475 1.00 51.56 105 ARG A O 1
ATOM 799 N N . ARG A 1 106 ? 8.692 22.208 -0.220 1.00 45.88 106 ARG A N 1
ATOM 800 C CA . ARG A 1 106 ? 9.632 22.551 -1.299 1.00 45.88 106 ARG A CA 1
ATOM 801 C C . ARG A 1 106 ? 11.063 22.035 -1.059 1.00 45.88 106 ARG A C 1
ATOM 803 O O . ARG A 1 106 ? 11.871 22.085 -1.977 1.00 45.88 106 ARG A O 1
ATOM 810 N N . LYS A 1 107 ? 11.378 21.528 0.143 1.00 45.91 107 LYS A N 1
ATOM 811 C CA . LYS A 1 107 ? 12.626 20.810 0.461 1.00 45.91 107 LYS A CA 1
ATOM 812 C C . LYS A 1 107 ? 12.533 19.280 0.342 1.00 45.91 107 LYS A C 1
ATOM 814 O O . LYS A 1 107 ? 13.509 18.615 0.668 1.00 45.91 107 LYS A O 1
ATOM 819 N N . VAL A 1 108 ? 11.448 18.694 -0.179 1.00 55.84 108 VAL A N 1
ATOM 820 C CA . VAL A 1 108 ? 11.571 17.397 -0.876 1.00 55.84 108 VAL A CA 1
ATOM 821 C C . VAL A 1 108 ? 12.091 17.733 -2.269 1.00 55.84 108 VAL A C 1
ATOM 823 O O . VAL A 1 108 ? 11.325 17.911 -3.207 1.00 55.84 108 VAL A O 1
ATOM 826 N N . ALA A 1 109 ? 13.400 17.949 -2.376 1.00 52.62 109 ALA A N 1
ATOM 827 C CA . ALA A 1 109 ? 14.048 18.568 -3.534 1.00 52.62 109 ALA A CA 1
ATOM 828 C C . ALA A 1 109 ? 14.025 17.725 -4.833 1.00 52.62 109 ALA A C 1
ATOM 830 O O . ALA A 1 109 ? 14.794 18.001 -5.744 1.00 52.62 109 ALA A O 1
ATOM 831 N N . SER A 1 110 ? 13.176 16.700 -4.935 1.00 66.69 110 SER A N 1
ATOM 832 C CA . SER A 1 110 ? 13.115 15.814 -6.099 1.00 66.69 110 SER A CA 1
ATOM 833 C C . SER A 1 110 ? 11.797 15.034 -6.180 1.00 66.69 110 SER A C 1
ATOM 835 O O . SER A 1 110 ? 11.822 13.821 -6.367 1.00 66.69 110 SER A O 1
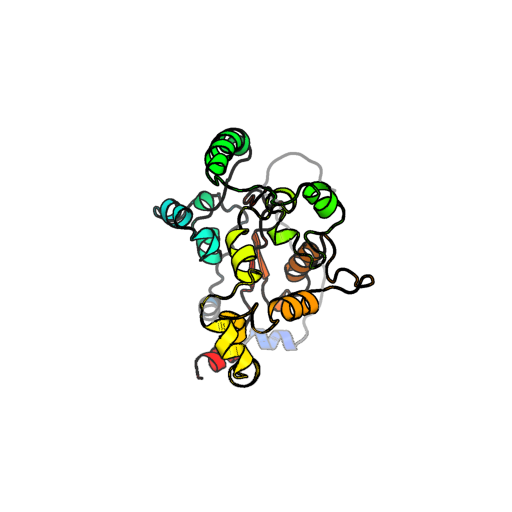ATOM 837 N N . CYS A 1 111 ? 10.640 15.681 -5.984 1.00 74.75 111 CYS A N 1
ATOM 838 C CA . CYS A 1 111 ? 9.390 15.068 -6.447 1.00 74.75 111 CYS A CA 1
ATOM 839 C C . CYS A 1 111 ? 9.017 15.631 -7.813 1.00 74.75 111 CYS A C 1
ATOM 841 O O . CYS A 1 111 ? 8.399 16.693 -7.907 1.00 74.75 111 CYS A O 1
ATOM 843 N N . PHE A 1 112 ? 9.431 14.904 -8.841 1.00 83.44 112 PHE A N 1
ATOM 844 C CA . PHE A 1 112 ? 9.128 15.167 -10.235 1.00 83.44 112 PHE A CA 1
ATOM 845 C C . PHE A 1 112 ? 8.601 13.882 -10.863 1.00 83.44 112 PHE A C 1
ATOM 847 O O . PHE A 1 112 ? 8.756 12.799 -10.295 1.00 83.44 112 PHE A O 1
ATOM 854 N N . ASP A 1 113 ? 7.950 14.038 -12.002 1.00 86.62 113 ASP A N 1
ATOM 855 C CA . ASP A 1 113 ? 7.655 12.921 -12.878 1.00 86.62 113 ASP A CA 1
ATOM 856 C C . ASP A 1 113 ? 8.886 12.667 -13.761 1.00 86.62 113 ASP A C 1
ATOM 858 O O . ASP A 1 113 ? 9.526 13.612 -14.225 1.00 86.62 113 ASP A O 1
ATOM 862 N N . ASP A 1 114 ? 9.235 11.397 -13.936 1.00 85.88 114 ASP A N 1
ATOM 863 C CA . ASP A 1 114 ? 10.317 10.934 -14.804 1.00 85.88 114 ASP A CA 1
ATOM 864 C C . ASP A 1 114 ? 9.880 10.916 -16.284 1.00 85.88 114 ASP A C 1
ATOM 866 O O . ASP A 1 114 ? 10.742 10.967 -17.161 1.00 85.88 114 ASP A O 1
ATOM 870 N N . ASP A 1 115 ? 8.565 10.864 -16.555 1.00 88.50 115 ASP A N 1
ATOM 871 C CA . ASP A 1 115 ? 7.973 10.848 -17.902 1.00 88.50 115 ASP A CA 1
ATOM 872 C C . ASP A 1 115 ? 7.018 12.028 -18.149 1.00 88.50 115 ASP A C 1
ATOM 874 O O . ASP A 1 115 ? 6.365 12.541 -17.237 1.00 88.50 115 ASP A O 1
ATOM 878 N N . ASP A 1 116 ? 6.904 12.433 -19.417 1.00 91.50 116 ASP A N 1
ATOM 879 C CA . ASP A 1 116 ? 6.099 13.586 -19.842 1.00 91.50 116 ASP A CA 1
ATOM 880 C C . ASP A 1 116 ? 4.581 13.297 -19.889 1.00 91.50 116 ASP A C 1
ATOM 882 O O . ASP A 1 116 ? 3.770 14.214 -19.741 1.00 91.50 116 ASP A O 1
ATOM 886 N N . ASP A 1 117 ? 4.168 12.039 -20.084 1.00 92.56 117 ASP A N 1
ATOM 887 C CA . ASP A 1 117 ? 2.762 11.607 -20.200 1.00 92.56 117 ASP A CA 1
ATOM 888 C C . ASP A 1 117 ? 2.102 11.282 -18.848 1.00 92.56 117 ASP A C 1
ATOM 890 O O . ASP A 1 117 ? 0.910 10.966 -18.775 1.00 92.56 117 ASP A O 1
ATOM 894 N N . CYS A 1 118 ? 2.842 11.441 -17.752 1.00 90.81 118 CYS A N 1
ATOM 895 C CA . CYS A 1 118 ? 2.382 11.197 -16.390 1.00 90.81 118 CYS A CA 1
ATOM 896 C C . CYS A 1 118 ? 1.046 11.872 -16.010 1.00 90.81 118 CYS A C 1
ATOM 898 O O . CYS A 1 118 ? 0.230 11.218 -15.348 1.00 90.81 118 CYS A O 1
ATOM 900 N N . PRO A 1 119 ? 0.741 13.121 -16.425 1.00 92.69 119 PRO A N 1
ATOM 901 C CA . PRO A 1 119 ? -0.562 13.727 -16.156 1.00 92.69 119 PRO A CA 1
ATOM 902 C C . PRO A 1 119 ? -1.730 12.976 -16.809 1.00 92.69 119 PRO A C 1
ATOM 904 O O . PRO A 1 119 ? -2.777 12.805 -16.183 1.00 92.69 119 PRO A O 1
ATOM 907 N N . GLU A 1 120 ? -1.560 12.518 -18.050 1.00 92.38 120 GLU A N 1
ATOM 908 C CA . GLU A 1 120 ? -2.576 11.762 -18.790 1.00 92.38 120 GLU A CA 1
ATOM 909 C C . GLU A 1 120 ? -2.724 10.357 -18.206 1.00 92.38 120 GLU A C 1
ATOM 911 O O . GLU A 1 120 ? -3.835 9.907 -17.919 1.00 92.38 120 GLU A O 1
ATOM 916 N N . GLN A 1 121 ? -1.600 9.696 -17.925 1.00 88.81 121 GLN A N 1
ATOM 917 C CA . GLN A 1 121 ? -1.580 8.366 -17.333 1.00 88.81 121 GLN A CA 1
ATOM 918 C C . GLN A 1 121 ? -2.239 8.358 -15.947 1.00 88.81 121 GLN A C 1
ATOM 920 O O . GLN A 1 121 ? -3.016 7.454 -15.634 1.00 88.81 121 GLN A O 1
ATOM 925 N N . ALA A 1 122 ? -2.004 9.385 -15.126 1.00 87.94 122 ALA A N 1
ATOM 926 C CA . ALA A 1 122 ? -2.666 9.537 -13.834 1.00 87.94 122 ALA A CA 1
ATOM 927 C C . ALA A 1 122 ? -4.182 9.732 -13.977 1.00 87.94 122 ALA A C 1
ATOM 929 O O . ALA A 1 122 ? -4.952 9.073 -13.275 1.00 87.94 122 ALA A O 1
ATOM 930 N N . GLN A 1 123 ? -4.622 10.577 -14.916 1.00 86.94 123 GLN A N 1
ATOM 931 C CA . GLN A 1 123 ? -6.046 10.800 -15.199 1.00 86.94 123 GLN A CA 1
ATOM 932 C C . GLN A 1 123 ? -6.744 9.542 -15.727 1.00 86.94 123 GLN A C 1
ATOM 934 O O . GLN A 1 123 ? -7.892 9.282 -15.369 1.00 86.94 123 GLN A O 1
ATOM 939 N N . ALA A 1 124 ? -6.042 8.726 -16.512 1.00 85.62 124 ALA A N 1
ATOM 940 C CA . ALA A 1 124 ? -6.532 7.450 -17.025 1.00 85.62 124 ALA A CA 1
ATOM 941 C C . ALA A 1 124 ? -6.559 6.323 -15.968 1.00 85.62 124 ALA A C 1
ATOM 943 O O . ALA A 1 124 ? -6.890 5.182 -16.289 1.00 85.62 124 ALA A O 1
ATOM 944 N N . GLY A 1 125 ? -6.204 6.605 -14.707 1.00 85.31 125 GLY A N 1
ATOM 945 C CA . GLY A 1 125 ? -6.158 5.607 -13.632 1.00 85.31 125 GLY A CA 1
ATOM 946 C C . GLY A 1 125 ? -4.885 4.753 -13.621 1.00 85.31 125 GLY A C 1
ATOM 947 O O . GLY A 1 125 ? -4.814 3.749 -12.908 1.00 85.31 125 GLY A O 1
ATOM 948 N N . GLY A 1 126 ? -3.853 5.155 -14.363 1.00 86.56 126 GLY A N 1
ATOM 949 C CA . GLY A 1 126 ? -2.554 4.486 -14.436 1.00 86.56 126 GLY A CA 1
ATOM 950 C C . GLY A 1 126 ? -1.866 4.320 -13.084 1.00 86.56 126 GLY A C 1
ATOM 951 O O . GLY A 1 126 ? -1.249 3.296 -12.819 1.00 86.56 126 GLY A O 1
ATOM 952 N N . CYS A 1 127 ? -2.079 5.250 -12.155 1.00 86.38 127 CYS A N 1
ATOM 953 C CA . CYS A 1 127 ? -1.536 5.166 -10.796 1.00 86.38 127 CYS A CA 1
ATOM 954 C C . CYS A 1 127 ? -2.097 4.000 -9.957 1.00 86.38 127 CYS A C 1
ATOM 956 O O . CYS A 1 127 ? -1.591 3.740 -8.864 1.00 86.38 127 CYS A O 1
ATOM 958 N N . HIS A 1 128 ? -3.150 3.320 -10.430 1.00 80.88 128 HIS A N 1
ATOM 959 C CA . HIS A 1 128 ? -3.862 2.264 -9.702 1.00 80.88 128 HIS A CA 1
ATOM 960 C C . HIS A 1 128 ? -4.086 0.982 -10.522 1.00 80.88 128 HIS A C 1
ATOM 962 O O . HIS A 1 128 ? -4.673 0.020 -10.017 1.00 80.88 128 HIS A O 1
ATOM 968 N N . ASN A 1 129 ? -3.615 0.930 -11.769 1.00 74.88 129 ASN A N 1
ATOM 969 C CA . ASN A 1 129 ? -3.856 -0.194 -12.679 1.00 74.88 129 ASN A CA 1
ATOM 970 C C . ASN A 1 129 ? -2.747 -1.269 -12.664 1.00 74.88 129 ASN A C 1
ATOM 972 O O . ASN A 1 129 ? -2.823 -2.225 -13.429 1.00 74.88 129 ASN A O 1
ATOM 976 N N . GLY A 1 130 ? -1.737 -1.130 -11.796 1.00 71.38 130 GLY A N 1
ATOM 977 C CA . GLY A 1 130 ? -0.586 -2.041 -11.732 1.00 71.38 130 GLY A CA 1
ATOM 978 C C . GLY A 1 130 ? 0.542 -1.708 -12.717 1.00 71.38 130 GLY A C 1
ATOM 979 O O . GLY A 1 130 ? 1.489 -2.484 -12.827 1.00 71.38 130 GLY A O 1
ATOM 980 N N . SER A 1 131 ? 0.458 -0.573 -13.421 1.00 78.56 131 SER A N 1
ATOM 981 C CA . SER A 1 131 ? 1.576 -0.018 -14.192 1.00 78.56 131 SER A CA 1
ATOM 982 C C . SER A 1 131 ? 2.685 0.532 -13.288 1.00 78.56 131 SER A C 1
ATOM 984 O O . SER A 1 131 ? 2.518 0.694 -12.078 1.00 78.56 131 SER A O 1
ATOM 986 N N . ASP A 1 132 ? 3.831 0.855 -13.884 1.00 80.19 132 ASP A N 1
ATOM 987 C CA . ASP A 1 132 ? 4.939 1.543 -13.223 1.00 80.19 132 ASP A CA 1
ATOM 988 C C . ASP A 1 132 ? 4.712 3.057 -13.059 1.00 80.19 132 ASP A C 1
ATOM 990 O O . ASP A 1 132 ? 5.596 3.750 -12.558 1.00 80.19 132 ASP A O 1
ATOM 994 N N . ALA A 1 133 ? 3.516 3.578 -13.363 1.00 86.00 133 ALA A N 1
ATOM 995 C CA . ALA A 1 133 ? 3.178 4.988 -13.167 1.00 86.00 133 ALA A CA 1
ATOM 996 C C . ALA A 1 133 ? 3.399 5.450 -11.717 1.00 86.00 133 ALA A C 1
ATOM 998 O O . ALA A 1 133 ? 3.926 6.528 -11.483 1.00 86.00 133 ALA A O 1
ATOM 999 N N . THR A 1 134 ? 3.089 4.638 -10.698 1.00 83.88 134 THR A N 1
ATOM 1000 C CA . THR A 1 134 ? 3.334 5.037 -9.294 1.00 83.88 134 THR A CA 1
ATOM 1001 C C . THR A 1 134 ? 4.829 5.232 -8.979 1.00 83.88 134 THR A C 1
ATOM 1003 O O . THR A 1 134 ? 5.161 5.910 -8.001 1.00 83.88 134 THR A O 1
ATOM 1006 N N . LEU A 1 135 ? 5.719 4.651 -9.798 1.00 80.56 135 LEU A N 1
ATOM 1007 C CA . LEU A 1 135 ? 7.176 4.779 -9.705 1.00 80.56 135 LEU A CA 1
ATOM 1008 C C . LEU A 1 135 ? 7.679 5.997 -10.454 1.00 80.56 135 LEU A C 1
ATOM 1010 O O . LEU A 1 135 ? 8.380 6.805 -9.859 1.00 80.56 135 LEU A O 1
ATOM 1014 N N . ARG A 1 136 ? 7.327 6.094 -11.737 1.00 85.00 136 ARG A N 1
ATOM 1015 C CA . ARG A 1 136 ? 7.868 7.094 -12.663 1.00 85.00 136 ARG A CA 1
ATOM 1016 C C . ARG A 1 136 ? 7.116 8.416 -12.576 1.00 85.00 136 ARG A C 1
ATOM 1018 O O . ARG A 1 136 ? 7.706 9.471 -12.722 1.00 85.00 136 ARG A O 1
ATOM 1025 N N . CYS A 1 137 ? 5.838 8.384 -12.225 1.00 89.38 137 CYS A N 1
ATOM 1026 C CA . CYS A 1 137 ? 4.974 9.555 -12.133 1.00 89.38 137 CYS A CA 1
ATOM 1027 C C . CYS A 1 137 ? 4.750 9.977 -10.678 1.00 89.38 137 CYS A C 1
ATOM 1029 O O . CYS A 1 137 ? 3.618 10.023 -10.187 1.00 89.38 137 CYS A O 1
ATOM 1031 N N . ALA A 1 138 ? 5.833 10.239 -9.941 1.00 87.31 138 ALA A N 1
ATOM 1032 C CA . ALA A 1 138 ? 5.763 10.476 -8.503 1.00 87.31 138 ALA A CA 1
ATOM 1033 C C . ALA A 1 138 ? 4.925 11.703 -8.109 1.00 87.31 138 ALA A C 1
ATOM 1035 O O . ALA A 1 138 ? 4.269 11.721 -7.058 1.00 87.31 138 ALA A O 1
ATOM 1036 N N . PHE A 1 139 ? 4.947 12.736 -8.947 1.00 87.88 139 PHE A N 1
ATOM 1037 C CA . PHE A 1 139 ? 4.195 13.962 -8.747 1.00 87.88 139 PHE A CA 1
ATOM 1038 C C . PHE A 1 139 ? 2.746 13.787 -9.209 1.00 87.88 139 PHE A C 1
ATOM 1040 O O . PHE A 1 139 ? 1.828 14.003 -8.411 1.00 87.88 139 PHE A O 1
ATOM 1047 N N . SER A 1 140 ? 2.534 13.314 -10.440 1.00 90.25 140 SER A N 1
ATOM 1048 C CA . SER A 1 140 ? 1.194 13.113 -11.010 1.00 90.25 140 SER A CA 1
ATOM 1049 C C . SER A 1 140 ? 0.378 12.057 -10.254 1.00 90.25 140 SER A C 1
ATOM 1051 O O . SER A 1 140 ? -0.811 12.261 -10.010 1.00 90.25 140 SER A O 1
ATOM 1053 N N . CYS A 1 141 ? 1.009 10.985 -9.761 1.00 88.81 141 CYS A N 1
ATOM 1054 C CA . CYS A 1 141 ? 0.371 9.985 -8.894 1.00 88.81 141 CYS A CA 1
ATOM 1055 C C . CYS A 1 141 ? 0.314 10.386 -7.416 1.00 88.81 141 CYS A C 1
ATOM 1057 O O . CYS A 1 141 ? -0.099 9.589 -6.570 1.00 88.81 141 CYS A O 1
ATOM 1059 N N . GLN A 1 142 ? 0.745 11.604 -7.076 1.00 84.75 142 GLN A N 1
ATOM 1060 C CA . GLN A 1 142 ? 0.814 12.101 -5.705 1.00 84.75 142 GLN A CA 1
ATOM 1061 C C . GLN A 1 142 ? 1.532 11.120 -4.764 1.00 84.75 142 GLN A C 1
ATOM 1063 O O . GLN A 1 142 ? 1.150 10.968 -3.598 1.00 84.75 142 GLN A O 1
ATOM 1068 N N . SER A 1 143 ? 2.565 10.437 -5.252 1.00 81.94 143 SER A N 1
ATOM 1069 C CA . SER A 1 143 ? 3.326 9.443 -4.502 1.00 81.94 143 SER A CA 1
ATOM 1070 C C . SER A 1 143 ? 4.602 9.990 -3.876 1.00 81.94 143 SER A C 1
ATOM 1072 O O . SER A 1 143 ? 5.266 9.260 -3.154 1.00 81.94 143 SER A O 1
ATOM 1074 N N . CYS A 1 144 ? 4.893 11.291 -4.006 1.00 79.88 144 CYS A N 1
ATOM 1075 C CA . CYS A 1 144 ? 6.073 11.961 -3.432 1.00 79.88 144 CYS A CA 1
ATOM 1076 C C . CYS A 1 144 ? 6.458 11.525 -2.003 1.00 79.88 144 CYS A C 1
ATOM 1078 O O . CYS A 1 144 ? 7.633 11.337 -1.706 1.00 79.88 144 CYS A O 1
ATOM 1080 N N . GLY A 1 145 ? 5.474 11.381 -1.104 1.00 75.19 145 GLY A N 1
ATOM 1081 C CA . GLY A 1 145 ? 5.712 11.032 0.305 1.00 75.19 145 GLY A CA 1
ATOM 1082 C C . GLY A 1 145 ? 6.137 9.579 0.536 1.00 75.19 145 GLY A C 1
ATOM 1083 O O . GLY A 1 145 ? 6.662 9.254 1.593 1.00 75.19 145 GLY A O 1
ATOM 1084 N N . PHE A 1 146 ? 5.920 8.718 -0.453 1.00 75.88 146 PHE A N 1
ATOM 1085 C CA . PHE A 1 146 ? 6.225 7.293 -0.423 1.00 75.88 146 PHE A CA 1
ATOM 1086 C C . PHE A 1 146 ? 7.031 6.846 -1.651 1.00 75.88 146 PHE A C 1
ATOM 1088 O O . PHE A 1 146 ? 7.292 5.659 -1.801 1.00 75.88 146 PHE A O 1
ATOM 1095 N N . HIS A 1 147 ? 7.492 7.778 -2.494 1.00 76.56 147 HIS A N 1
ATOM 1096 C CA . HIS A 1 147 ? 8.210 7.484 -3.735 1.00 76.56 147 HIS A CA 1
ATOM 1097 C C . HIS A 1 147 ? 9.459 6.635 -3.481 1.00 76.56 147 HIS A C 1
ATOM 1099 O O . HIS A 1 147 ? 9.698 5.688 -4.216 1.00 76.56 147 HIS A O 1
ATOM 1105 N N . LYS A 1 148 ? 10.197 6.887 -2.388 1.00 75.00 148 LYS A N 1
ATOM 1106 C CA . LYS A 1 148 ? 11.330 6.039 -1.980 1.00 75.00 148 LYS A CA 1
ATOM 1107 C C . LYS A 1 148 ? 10.901 4.592 -1.699 1.00 75.00 148 LYS A C 1
ATOM 1109 O O . LYS A 1 148 ? 11.512 3.674 -2.226 1.00 75.00 148 LYS A O 1
ATOM 1114 N N . ILE A 1 149 ? 9.830 4.399 -0.927 1.00 74.94 149 ILE A N 1
ATOM 1115 C CA . ILE A 1 149 ? 9.299 3.070 -0.579 1.00 74.94 149 ILE A CA 1
ATOM 1116 C C . ILE A 1 149 ? 8.802 2.355 -1.838 1.00 74.94 149 ILE A C 1
ATOM 1118 O O . ILE A 1 149 ? 9.082 1.179 -2.043 1.00 74.94 149 ILE A O 1
ATOM 1122 N N . VAL A 1 150 ? 8.092 3.073 -2.710 1.00 74.88 150 VAL A N 1
ATOM 1123 C CA . VAL A 1 150 ? 7.586 2.536 -3.977 1.00 74.88 150 VAL A CA 1
ATOM 1124 C C . VAL A 1 150 ? 8.754 2.149 -4.884 1.00 74.88 150 VAL A C 1
ATOM 1126 O O . VAL A 1 150 ? 8.790 1.022 -5.372 1.00 74.88 150 VAL A O 1
ATOM 1129 N N . LYS A 1 151 ? 9.763 3.013 -5.023 1.00 74.94 151 LYS A N 1
ATOM 1130 C CA . LYS A 1 151 ? 10.983 2.745 -5.793 1.00 74.94 151 LYS A CA 1
ATOM 1131 C C . LYS A 1 151 ? 11.793 1.577 -5.245 1.00 74.94 151 LYS A C 1
ATOM 1133 O O . LYS A 1 151 ? 12.347 0.837 -6.036 1.00 74.94 151 LYS A O 1
ATOM 1138 N N . GLU A 1 152 ? 11.851 1.368 -3.936 1.00 72.19 152 GLU A N 1
ATOM 1139 C CA . GLU A 1 152 ? 12.504 0.190 -3.350 1.00 72.19 152 GLU A CA 1
ATOM 1140 C C . GLU A 1 152 ? 11.676 -1.089 -3.563 1.00 72.19 152 GLU A C 1
ATOM 1142 O O . GLU A 1 152 ? 12.233 -2.139 -3.872 1.00 72.19 152 GLU A O 1
ATOM 1147 N N . ALA A 1 153 ? 10.347 -1.005 -3.456 1.00 68.12 153 ALA A N 1
ATOM 1148 C CA . ALA A 1 153 ? 9.450 -2.152 -3.605 1.00 68.12 153 ALA A CA 1
ATOM 1149 C C . ALA A 1 153 ? 9.343 -2.660 -5.054 1.00 68.12 153 ALA A C 1
ATOM 1151 O O . ALA A 1 153 ? 9.251 -3.866 -5.287 1.00 68.12 153 ALA A O 1
ATOM 1152 N N . TYR A 1 154 ? 9.356 -1.752 -6.030 1.00 69.12 154 TYR A N 1
ATOM 1153 C CA . TYR A 1 154 ? 9.271 -2.090 -7.455 1.00 69.12 154 TYR A CA 1
ATOM 1154 C C . TYR A 1 154 ? 10.588 -1.887 -8.213 1.00 69.12 154 TYR A C 1
ATOM 1156 O O . TYR A 1 154 ? 10.669 -2.203 -9.405 1.00 69.12 154 TYR A O 1
ATOM 1164 N N . GLY A 1 155 ? 11.604 -1.337 -7.550 1.00 69.25 155 GLY A N 1
ATOM 1165 C CA . GLY A 1 155 ? 12.947 -1.196 -8.087 1.00 69.25 155 GLY A CA 1
ATOM 1166 C C . GLY A 1 155 ? 13.462 -2.555 -8.507 1.00 69.25 155 GLY A C 1
ATOM 1167 O O . GLY A 1 155 ? 13.321 -3.549 -7.790 1.00 69.25 155 GLY A O 1
ATOM 1168 N N . CYS A 1 156 ? 14.009 -2.607 -9.712 1.00 78.19 156 CYS A N 1
ATOM 1169 C CA . CYS A 1 156 ? 14.535 -3.838 -10.251 1.00 78.19 156 CYS A CA 1
ATOM 1170 C C . CYS A 1 156 ? 15.904 -3.581 -10.849 1.00 78.19 156 CYS A C 1
ATOM 1172 O O . CYS A 1 156 ? 16.029 -2.958 -11.900 1.00 78.19 156 CYS A O 1
ATOM 1174 N N . GLU A 1 157 ? 16.913 -4.043 -10.129 1.00 86.12 157 GLU A N 1
ATOM 1175 C CA . GLU A 1 157 ? 18.318 -3.910 -10.470 1.00 86.12 157 GLU A CA 1
ATOM 1176 C C . GLU A 1 157 ? 19.074 -5.143 -9.976 1.00 86.12 157 GLU A C 1
ATOM 1178 O O . GLU A 1 157 ? 18.596 -5.884 -9.108 1.00 86.12 157 GLU A O 1
ATOM 1183 N N . ASP A 1 158 ? 20.259 -5.348 -10.537 1.00 92.19 158 ASP A N 1
ATOM 1184 C CA . ASP A 1 158 ? 21.231 -6.285 -9.997 1.00 92.19 158 ASP A CA 1
ATOM 1185 C C . ASP A 1 158 ? 22.147 -5.532 -9.030 1.00 92.19 158 ASP A C 1
ATOM 1187 O O . ASP A 1 158 ? 22.777 -4.540 -9.391 1.00 92.19 158 ASP A O 1
ATOM 1191 N N . LYS A 1 159 ? 22.224 -6.009 -7.789 1.00 92.25 159 LYS A N 1
ATOM 1192 C CA . LYS A 1 159 ? 23.016 -5.405 -6.706 1.00 92.25 159 LYS A CA 1
ATOM 1193 C C . LYS A 1 159 ? 24.472 -5.867 -6.703 1.00 92.25 159 LYS A C 1
ATOM 1195 O O . LYS A 1 159 ? 25.288 -5.316 -5.967 1.00 92.25 159 LYS A O 1
ATOM 1200 N N . HIS A 1 160 ? 24.799 -6.890 -7.490 1.00 94.69 160 HIS A N 1
ATOM 1201 C CA . HIS A 1 160 ? 26.141 -7.455 -7.577 1.00 94.69 160 HIS A CA 1
ATOM 1202 C C . HIS A 1 160 ? 26.600 -7.573 -9.027 1.00 94.69 160 HIS A C 1
ATOM 1204 O O . HIS A 1 160 ? 25.870 -8.053 -9.889 1.00 94.69 160 HIS A O 1
ATOM 1210 N N . GLU A 1 161 ? 27.868 -7.250 -9.272 1.00 96.00 161 GLU A N 1
ATOM 1211 C CA . GLU A 1 161 ? 28.503 -7.398 -10.589 1.00 96.00 161 GLU A CA 1
ATOM 1212 C C . GLU A 1 161 ? 28.516 -8.860 -11.076 1.00 96.00 161 GLU A C 1
ATOM 1214 O O . GLU A 1 161 ? 28.490 -9.132 -12.273 1.00 96.00 161 GLU A O 1
ATOM 1219 N N . ALA A 1 162 ? 28.505 -9.818 -10.142 1.00 97.12 162 ALA A N 1
ATOM 1220 C CA . ALA A 1 162 ? 28.488 -11.251 -10.427 1.00 97.12 162 ALA A CA 1
ATOM 1221 C C . ALA A 1 162 ? 27.083 -11.822 -10.710 1.00 97.12 162 ALA A C 1
ATOM 1223 O O . ALA A 1 162 ? 26.954 -13.018 -10.966 1.00 97.12 162 ALA A O 1
ATOM 1224 N N . CYS A 1 163 ? 26.020 -11.012 -10.693 1.00 97.25 163 CYS A N 1
ATOM 1225 C CA . CYS A 1 163 ? 24.658 -11.513 -10.891 1.00 97.25 163 CYS A CA 1
ATOM 1226 C C . CYS A 1 163 ? 24.489 -12.293 -12.203 1.00 97.25 163 CYS A C 1
ATOM 1228 O O . CYS A 1 163 ? 23.873 -13.360 -12.206 1.00 97.25 163 CYS A O 1
ATOM 1230 N N . GLN A 1 164 ? 25.113 -11.834 -13.292 1.00 96.94 164 GLN A N 1
ATOM 1231 C CA . GLN A 1 164 ? 25.044 -12.515 -14.584 1.00 96.94 164 GLN A CA 1
ATOM 1232 C C . GLN A 1 164 ? 25.753 -13.881 -14.563 1.00 96.94 164 GLN A C 1
ATOM 1234 O O . GLN A 1 164 ? 25.254 -14.859 -15.129 1.00 96.94 164 GLN A O 1
ATOM 1239 N N . SER A 1 165 ? 26.908 -13.985 -13.899 1.00 97.81 165 SER A N 1
ATOM 1240 C CA . SER A 1 165 ? 27.650 -15.250 -13.808 1.00 97.81 165 SER A CA 1
ATOM 1241 C C . SER A 1 165 ? 26.938 -16.259 -12.902 1.00 97.81 165 SER A C 1
ATOM 1243 O O . SER A 1 165 ? 26.873 -17.447 -13.219 1.00 97.81 165 SER A O 1
ATOM 1245 N N . TRP A 1 166 ? 26.316 -15.800 -11.817 1.00 97.94 166 TRP A N 1
ATOM 1246 C CA . TRP A 1 166 ? 25.483 -16.643 -10.957 1.00 97.94 166 TRP A CA 1
ATOM 1247 C C . TRP A 1 166 ? 24.209 -17.105 -11.665 1.00 97.94 166 TRP A C 1
ATOM 1249 O O . TRP A 1 166 ? 23.869 -18.288 -11.616 1.00 97.94 166 TRP A O 1
ATOM 1259 N N . ALA A 1 167 ? 23.539 -16.212 -12.394 1.00 96.94 167 ALA A N 1
ATOM 1260 C CA . ALA A 1 167 ? 22.360 -16.565 -13.176 1.00 96.94 167 ALA A CA 1
ATOM 1261 C C . ALA A 1 167 ? 22.677 -17.625 -14.241 1.00 96.94 167 ALA A C 1
ATOM 1263 O O . ALA A 1 167 ? 21.999 -18.651 -14.303 1.00 96.94 167 ALA A O 1
ATOM 1264 N N . THR A 1 168 ? 23.758 -17.441 -15.007 1.00 97.25 168 THR A N 1
ATOM 1265 C CA . THR A 1 168 ? 24.222 -18.430 -16.004 1.00 97.25 168 THR A CA 1
ATOM 1266 C C . THR A 1 168 ? 24.668 -19.753 -15.377 1.00 97.25 168 THR A C 1
ATOM 1268 O O . THR A 1 168 ? 24.517 -20.804 -15.995 1.00 97.25 168 THR A O 1
ATOM 1271 N N . SER A 1 169 ? 25.131 -19.734 -14.125 1.00 97.50 169 SER A N 1
ATOM 1272 C CA . SER A 1 169 ? 25.444 -20.945 -13.350 1.00 97.50 169 SER A CA 1
ATOM 1273 C C . SER A 1 169 ? 24.198 -21.680 -12.831 1.00 97.50 169 SER A C 1
ATOM 1275 O O . SER A 1 169 ? 24.308 -22.783 -12.290 1.00 97.50 169 SER A O 1
ATOM 1277 N N . GLY A 1 170 ? 23.002 -21.113 -13.014 1.00 96.88 170 GLY A N 1
ATOM 1278 C CA . GLY A 1 170 ? 21.726 -21.699 -12.602 1.00 96.88 170 GLY A CA 1
ATOM 1279 C C . GLY A 1 170 ? 21.281 -21.321 -11.187 1.00 96.88 170 GLY A C 1
ATOM 1280 O O . GLY A 1 170 ? 20.357 -21.944 -10.657 1.00 96.88 170 GLY A O 1
ATOM 1281 N N . GLU A 1 171 ? 21.886 -20.303 -10.566 1.00 97.88 171 GLU A N 1
ATOM 1282 C CA . GLU A 1 171 ? 21.521 -19.865 -9.211 1.00 97.88 171 GLU A CA 1
ATOM 1283 C C . GLU A 1 171 ? 20.088 -19.336 -9.130 1.00 97.88 171 GLU A C 1
ATOM 1285 O O . GLU A 1 171 ? 19.450 -19.463 -8.091 1.00 97.88 171 GLU A O 1
ATOM 1290 N N . CYS A 1 172 ? 19.513 -18.836 -10.228 1.00 95.69 172 CYS A N 1
ATOM 1291 C CA . CYS A 1 172 ? 18.110 -18.409 -10.251 1.00 95.69 172 CYS A CA 1
ATOM 1292 C C . CYS A 1 172 ? 17.133 -19.537 -9.867 1.00 95.69 172 CYS A C 1
ATOM 1294 O O . CYS A 1 172 ? 16.056 -19.265 -9.340 1.00 95.69 172 CYS A O 1
ATOM 1296 N N . ALA A 1 173 ? 17.496 -20.797 -10.139 1.00 95.69 173 ALA A N 1
ATOM 1297 C CA . ALA A 1 173 ? 16.701 -21.969 -9.780 1.00 95.69 173 ALA A CA 1
ATOM 1298 C C . ALA A 1 173 ? 17.146 -22.595 -8.451 1.00 95.69 173 ALA A C 1
ATOM 1300 O O . ALA A 1 173 ? 16.307 -23.088 -7.699 1.00 95.69 173 ALA A O 1
ATOM 1301 N N . ARG A 1 174 ? 18.454 -22.585 -8.158 1.00 97.38 174 ARG A N 1
ATOM 1302 C CA . ARG A 1 174 ? 19.015 -23.194 -6.938 1.00 97.38 174 ARG A CA 1
ATOM 1303 C C . ARG A 1 174 ? 18.855 -22.322 -5.696 1.00 97.38 174 ARG A C 1
ATOM 1305 O O . ARG A 1 174 ? 18.635 -22.852 -4.613 1.00 97.38 174 ARG A O 1
ATOM 1312 N N . ASN A 1 175 ? 18.933 -21.006 -5.861 1.00 95.69 175 ASN A N 1
ATOM 1313 C CA . ASN A 1 175 ? 18.821 -20.015 -4.800 1.00 95.69 175 ASN A CA 1
ATOM 1314 C C . ASN A 1 175 ? 17.845 -18.885 -5.194 1.00 95.69 175 ASN A C 1
ATOM 1316 O O . ASN A 1 175 ? 18.231 -17.718 -5.324 1.00 95.69 175 ASN A O 1
ATOM 1320 N N . PRO A 1 176 ? 16.561 -19.223 -5.417 1.00 92.25 176 PRO A N 1
ATOM 1321 C CA . PRO A 1 176 ? 15.593 -18.304 -6.004 1.00 92.25 176 PRO A CA 1
ATOM 1322 C C . PRO A 1 176 ? 15.332 -17.076 -5.128 1.00 92.25 176 PRO A C 1
ATOM 1324 O O . PRO A 1 176 ? 15.155 -15.989 -5.667 1.00 92.25 176 PRO A O 1
ATOM 1327 N N . THR A 1 177 ? 15.336 -17.216 -3.799 1.00 90.88 177 THR A N 1
ATOM 1328 C CA . THR A 1 177 ? 15.065 -16.101 -2.879 1.00 90.88 177 THR A CA 1
ATOM 1329 C C . THR A 1 177 ? 16.156 -15.037 -2.961 1.00 90.88 177 THR A C 1
ATOM 1331 O O . THR A 1 177 ? 15.864 -13.885 -3.271 1.00 90.88 177 THR A O 1
ATOM 1334 N N . PHE A 1 178 ? 17.422 -15.429 -2.779 1.00 93.62 178 PHE A N 1
ATOM 1335 C CA . PHE A 1 178 ? 18.547 -14.497 -2.862 1.00 93.62 178 PHE A CA 1
ATOM 1336 C C . PHE A 1 178 ? 18.645 -13.861 -4.247 1.00 93.62 178 PHE A C 1
ATOM 1338 O O . PHE A 1 178 ? 18.775 -12.645 -4.376 1.00 93.62 178 PHE A O 1
ATOM 1345 N N . MET A 1 179 ? 18.546 -14.677 -5.298 1.00 93.94 179 MET A N 1
ATOM 1346 C CA . MET A 1 179 ? 18.682 -14.177 -6.659 1.00 93.94 179 MET A CA 1
ATOM 1347 C C . MET A 1 179 ? 17.538 -13.227 -7.043 1.00 93.94 179 MET A C 1
ATOM 1349 O O . MET A 1 179 ? 17.770 -12.267 -7.765 1.00 93.94 179 MET A O 1
ATOM 1353 N N . MET A 1 180 ? 16.322 -13.418 -6.525 1.00 88.00 180 MET A N 1
ATOM 1354 C CA . MET A 1 180 ? 15.190 -12.514 -6.771 1.00 88.00 180 MET A CA 1
ATOM 1355 C C . MET A 1 180 ? 15.299 -11.170 -6.028 1.00 88.00 180 MET A C 1
ATOM 1357 O O . MET A 1 180 ? 14.699 -10.177 -6.452 1.00 88.00 180 MET A O 1
ATOM 1361 N N . GLU A 1 181 ? 16.025 -11.126 -4.912 1.00 87.06 181 GLU A N 1
ATOM 1362 C CA . GLU A 1 181 ? 16.248 -9.909 -4.120 1.00 87.06 181 GLU A CA 1
ATOM 1363 C C . GLU A 1 181 ? 17.494 -9.132 -4.549 1.00 87.06 181 GLU A C 1
ATOM 1365 O O . GLU A 1 181 ? 17.512 -7.899 -4.462 1.00 87.06 181 GLU A O 1
ATOM 1370 N N . SER A 1 182 ? 18.530 -9.843 -4.991 1.00 91.00 182 SER A N 1
ATOM 1371 C CA . SER A 1 182 ? 19.853 -9.279 -5.270 1.00 91.00 182 SER A CA 1
ATOM 1372 C C . SER A 1 182 ? 20.205 -9.241 -6.752 1.00 91.00 182 SER A C 1
ATOM 1374 O O . SER A 1 182 ? 21.037 -8.430 -7.139 1.00 91.00 182 SER A O 1
ATOM 1376 N N . CYS A 1 183 ? 19.595 -10.093 -7.574 1.00 94.00 183 CYS A N 1
ATOM 1377 C CA . CYS A 1 183 ? 19.933 -10.283 -8.988 1.00 94.00 183 CYS A CA 1
ATOM 1378 C C . CYS A 1 183 ? 18.668 -10.367 -9.860 1.00 94.00 183 CYS A C 1
ATOM 1380 O O . CYS A 1 183 ? 18.513 -11.246 -10.717 1.00 94.00 183 CYS A O 1
ATOM 1382 N N . ALA A 1 184 ? 17.709 -9.484 -9.575 1.00 90.25 184 ALA A N 1
ATOM 1383 C CA . ALA A 1 184 ? 16.370 -9.548 -10.139 1.00 90.25 184 ALA A CA 1
ATOM 1384 C C . ALA A 1 184 ? 16.342 -9.296 -11.656 1.00 90.25 184 ALA A C 1
ATOM 1386 O O . ALA A 1 184 ? 15.423 -9.774 -12.321 1.00 90.25 184 ALA A O 1
ATOM 1387 N N . VAL A 1 185 ? 17.324 -8.580 -12.215 1.00 91.50 185 VAL A N 1
ATOM 1388 C CA . VAL A 1 185 ? 17.443 -8.378 -13.667 1.00 91.50 185 VAL A CA 1
ATOM 1389 C C . VAL A 1 185 ? 18.038 -9.628 -14.304 1.00 91.50 185 VAL A C 1
ATOM 1391 O O . VAL A 1 185 ? 17.415 -10.201 -15.197 1.00 91.50 185 VAL A O 1
ATOM 1394 N N . SER A 1 186 ? 19.179 -10.105 -13.796 1.00 94.62 186 SER A N 1
ATOM 1395 C CA . SER A 1 186 ? 19.864 -11.301 -14.313 1.00 94.62 186 SER A CA 1
ATOM 1396 C C . SER A 1 186 ? 19.004 -12.570 -14.275 1.00 94.62 186 SER A C 1
ATOM 1398 O O . SER A 1 186 ? 19.184 -13.452 -15.110 1.00 94.62 186 SER A O 1
ATOM 1400 N N . CYS A 1 187 ? 18.057 -12.670 -13.337 1.00 93.50 187 CYS A N 1
ATOM 1401 C CA . CYS A 1 187 ? 17.126 -13.800 -13.230 1.00 93.50 187 CYS A CA 1
ATOM 1402 C C . CYS A 1 187 ? 15.736 -13.555 -13.832 1.00 93.50 187 CYS A C 1
ATOM 1404 O O . CYS A 1 187 ? 14.800 -14.291 -13.508 1.00 93.50 187 CYS A O 1
ATOM 1406 N N . GLU A 1 188 ? 15.564 -12.506 -14.644 1.00 89.44 188 GLU A N 1
ATOM 1407 C CA . GLU A 1 188 ? 14.275 -12.124 -15.253 1.00 89.44 188 GLU A CA 1
ATOM 1408 C C . GLU A 1 188 ? 13.145 -11.903 -14.222 1.00 89.44 188 GLU A C 1
ATOM 1410 O O . GLU A 1 188 ? 11.947 -11.913 -14.525 1.00 89.44 188 GLU A O 1
ATOM 1415 N N . GLY A 1 189 ? 13.525 -11.659 -12.968 1.00 85.50 189 GLY A N 1
ATOM 1416 C CA . GLY A 1 189 ? 12.635 -11.404 -11.848 1.00 85.50 189 GLY A CA 1
ATOM 1417 C C . GLY A 1 189 ? 11.799 -10.146 -12.041 1.00 85.50 189 GLY A C 1
ATOM 1418 O O . GLY A 1 189 ? 10.640 -10.122 -11.637 1.00 85.50 189 GLY A O 1
ATOM 1419 N N . CYS A 1 190 ? 12.334 -9.129 -12.723 1.00 81.62 190 CYS A N 1
ATOM 1420 C CA . CYS A 1 190 ? 11.609 -7.890 -13.022 1.00 81.62 190 CYS A CA 1
ATOM 1421 C C . CYS A 1 190 ? 10.352 -8.135 -13.857 1.00 81.62 190 CYS A C 1
ATOM 1423 O O . CYS A 1 190 ? 9.265 -7.681 -13.501 1.00 81.62 190 CYS A O 1
ATOM 1425 N N . ALA A 1 191 ? 10.499 -8.863 -14.969 1.00 77.56 191 ALA A N 1
ATOM 1426 C CA . ALA A 1 191 ? 9.394 -9.169 -15.869 1.00 77.56 191 ALA A CA 1
ATOM 1427 C C . ALA A 1 191 ? 8.348 -10.034 -15.158 1.00 77.56 191 ALA A C 1
ATOM 1429 O O . ALA A 1 191 ? 7.154 -9.765 -15.262 1.00 77.56 191 ALA A O 1
ATOM 1430 N N . ARG A 1 192 ? 8.798 -11.004 -14.351 1.00 77.12 192 ARG A N 1
ATOM 1431 C CA . ARG A 1 192 ? 7.916 -11.852 -13.539 1.00 77.12 192 ARG A CA 1
ATOM 1432 C C . ARG A 1 192 ? 7.144 -11.056 -12.486 1.00 77.12 192 ARG A C 1
ATOM 1434 O O . ARG A 1 192 ? 5.928 -11.196 -12.420 1.00 77.12 192 ARG A O 1
ATOM 1441 N N . LYS A 1 193 ? 7.809 -10.191 -11.709 1.00 73.75 193 LYS A N 1
ATOM 1442 C CA . LYS A 1 193 ? 7.159 -9.325 -10.706 1.00 73.75 193 LYS A CA 1
ATOM 1443 C C . LYS A 1 193 ? 6.123 -8.404 -11.355 1.00 73.75 193 LYS A C 1
ATOM 1445 O O . LYS A 1 193 ? 4.996 -8.325 -10.880 1.00 73.75 193 LYS A O 1
ATOM 1450 N N . ARG A 1 194 ? 6.468 -7.762 -12.477 1.00 74.50 194 ARG A N 1
ATOM 1451 C CA . ARG A 1 194 ? 5.542 -6.888 -13.222 1.00 74.50 194 ARG A CA 1
ATOM 1452 C C . ARG A 1 194 ? 4.351 -7.656 -13.791 1.00 74.50 194 ARG A C 1
ATOM 1454 O O . ARG A 1 194 ? 3.224 -7.200 -13.649 1.00 74.50 194 ARG A O 1
ATOM 1461 N N . ALA A 1 195 ? 4.579 -8.835 -14.369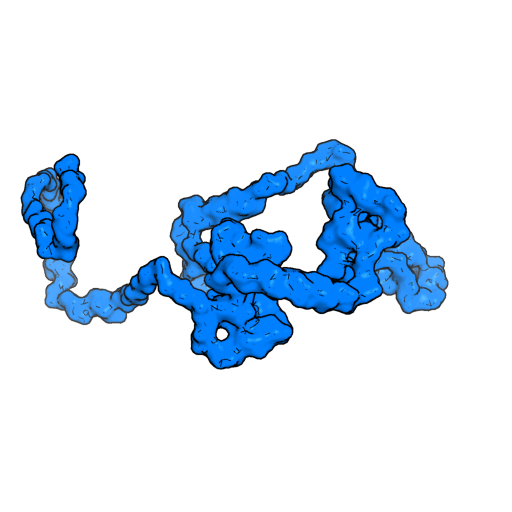 1.00 76.50 195 ALA A N 1
ATOM 1462 C CA . ALA A 1 195 ? 3.509 -9.685 -14.884 1.00 76.50 195 ALA A CA 1
ATOM 1463 C C . ALA A 1 195 ? 2.564 -10.175 -13.774 1.00 76.50 195 ALA A C 1
ATOM 1465 O O . ALA A 1 195 ? 1.360 -10.247 -13.992 1.00 76.50 195 ALA A O 1
ATOM 1466 N N . MET A 1 196 ? 3.083 -10.463 -12.577 1.00 74.19 196 MET A N 1
ATOM 1467 C CA . MET A 1 196 ? 2.262 -10.827 -11.414 1.00 74.19 196 MET A CA 1
ATOM 1468 C C . MET A 1 196 ? 1.395 -9.667 -10.910 1.00 74.19 196 MET A C 1
ATOM 1470 O O . MET A 1 196 ? 0.284 -9.900 -10.442 1.00 74.19 196 MET A O 1
ATOM 1474 N N . CYS A 1 197 ? 1.883 -8.429 -11.010 1.00 71.75 197 CYS A N 1
ATOM 1475 C CA . CYS A 1 197 ? 1.123 -7.232 -10.643 1.00 71.75 197 CYS A CA 1
ATOM 1476 C C . CYS A 1 197 ? 0.172 -6.747 -11.751 1.00 71.75 197 CYS A C 1
ATOM 1478 O O . CYS A 1 197 ? -0.643 -5.856 -11.500 1.00 71.75 197 CYS A O 1
ATOM 1480 N N . ALA A 1 198 ? 0.261 -7.304 -12.964 1.00 74.12 198 ALA A N 1
ATOM 1481 C CA . ALA A 1 198 ? -0.574 -6.900 -14.083 1.00 74.12 198 ALA A CA 1
ATOM 1482 C C . ALA A 1 198 ? -2.035 -7.293 -13.832 1.00 74.12 198 ALA A C 1
ATOM 1484 O O . ALA A 1 198 ? -2.381 -8.466 -13.677 1.00 74.12 198 ALA A O 1
ATOM 1485 N N . ARG A 1 199 ? -2.915 -6.292 -13.816 1.00 73.25 199 ARG A N 1
ATOM 1486 C CA . ARG A 1 199 ? -4.361 -6.499 -13.749 1.00 73.25 199 ARG A CA 1
ATOM 1487 C C . ARG A 1 199 ? -4.918 -6.807 -15.135 1.00 73.25 199 ARG A C 1
ATOM 1489 O O . ARG A 1 199 ? -4.542 -6.174 -16.119 1.00 73.25 199 ARG A O 1
ATOM 1496 N N . ALA A 1 200 ? -5.840 -7.767 -15.217 1.00 81.06 200 ALA A N 1
ATOM 1497 C CA . ALA A 1 200 ? -6.560 -8.034 -16.459 1.00 81.06 200 ALA A CA 1
ATOM 1498 C C . ALA A 1 200 ? -7.379 -6.790 -16.868 1.00 81.06 200 ALA A C 1
ATOM 1500 O O . ALA A 1 200 ? -7.962 -6.154 -15.989 1.00 81.06 200 ALA A O 1
ATOM 1501 N N . PRO A 1 201 ? -7.510 -6.455 -18.164 1.00 75.00 201 PRO A N 1
ATOM 1502 C CA . PRO A 1 201 ? -8.270 -5.277 -18.598 1.00 75.00 201 PRO A CA 1
ATOM 1503 C C . PRO A 1 201 ? -9.737 -5.265 -18.141 1.00 75.00 201 PRO A C 1
ATOM 1505 O O . PRO A 1 201 ? -10.330 -4.205 -17.993 1.00 75.00 201 PRO A O 1
ATOM 1508 N N . SER A 1 202 ? -10.318 -6.443 -17.898 1.00 81.19 202 SER A N 1
ATOM 1509 C CA . SER A 1 202 ? -11.687 -6.625 -17.407 1.00 81.19 202 SER A CA 1
ATOM 1510 C C . SER A 1 202 ? -11.791 -6.739 -15.884 1.00 81.19 202 SER A C 1
ATOM 1512 O O . SER A 1 202 ? -12.844 -7.120 -15.378 1.00 81.19 202 SER A O 1
ATOM 1514 N N . SER A 1 203 ? -10.699 -6.527 -15.145 1.00 82.31 203 SER A N 1
ATOM 1515 C CA . SER A 1 203 ? -10.744 -6.634 -13.688 1.00 82.31 203 SER A CA 1
ATOM 1516 C C . SER A 1 203 ? -11.458 -5.424 -13.094 1.00 82.31 203 SER A C 1
ATOM 1518 O O . SER A 1 203 ? -11.032 -4.282 -13.258 1.00 82.31 203 SER A O 1
ATOM 1520 N N . GLU A 1 204 ? -12.567 -5.687 -12.408 1.00 80.50 204 GLU A N 1
ATOM 1521 C CA . GLU A 1 204 ? -13.286 -4.658 -11.669 1.00 80.50 204 GLU A CA 1
ATOM 1522 C C . GLU A 1 204 ? -12.488 -4.257 -10.418 1.00 80.50 204 GLU A C 1
ATOM 1524 O O . GLU A 1 204 ? -11.834 -5.106 -9.794 1.00 80.50 204 GLU A O 1
ATOM 1529 N N . PRO A 1 205 ? -12.508 -2.972 -10.020 1.00 79.12 205 PRO A N 1
ATOM 1530 C CA . PRO A 1 205 ? -11.919 -2.552 -8.760 1.00 79.12 205 PRO A CA 1
ATOM 1531 C C . PRO A 1 205 ? -12.547 -3.338 -7.606 1.00 79.12 205 PRO A C 1
ATOM 1533 O O . PRO A 1 205 ? -13.752 -3.266 -7.393 1.00 79.12 205 PRO A O 1
ATOM 1536 N N . GLY A 1 206 ? -11.731 -4.050 -6.824 1.00 82.25 206 GLY A N 1
ATOM 1537 C CA . GLY A 1 206 ? -12.229 -4.765 -5.640 1.00 82.25 206 GLY A CA 1
ATOM 1538 C C . GLY A 1 206 ? -12.809 -3.834 -4.569 1.00 82.25 206 GLY A C 1
ATOM 1539 O O . GLY A 1 206 ? -13.507 -4.287 -3.669 1.00 82.25 206 GLY A O 1
ATOM 1540 N N . VAL A 1 207 ? -12.493 -2.540 -4.664 1.00 84.94 207 VAL A N 1
ATOM 1541 C CA . VAL A 1 207 ? -12.970 -1.469 -3.795 1.00 84.94 207 VAL A CA 1
ATOM 1542 C C . VAL A 1 207 ? -13.111 -0.211 -4.651 1.00 84.94 207 VAL A C 1
ATOM 1544 O O . VAL A 1 207 ? -12.139 0.238 -5.262 1.00 84.94 207 VAL A O 1
ATOM 1547 N N . THR A 1 208 ? -14.304 0.367 -4.701 1.00 84.38 208 THR A N 1
ATOM 1548 C CA . THR A 1 208 ? -14.573 1.652 -5.349 1.00 84.38 208 THR A CA 1
ATOM 1549 C C . THR A 1 208 ? -14.372 2.803 -4.358 1.00 84.38 208 THR A C 1
ATOM 1551 O O . THR A 1 208 ? -14.420 2.594 -3.140 1.00 84.38 208 THR A O 1
ATOM 1554 N N . PRO A 1 209 ? -14.160 4.043 -4.835 1.00 80.69 209 PRO A N 1
ATOM 1555 C CA . PRO A 1 209 ? -14.083 5.207 -3.955 1.00 80.69 209 PRO A CA 1
ATOM 1556 C C . PRO A 1 209 ? -15.270 5.260 -2.976 1.00 80.69 209 PRO A C 1
ATOM 1558 O O . PRO A 1 209 ? -16.412 5.063 -3.383 1.00 80.69 209 PRO A O 1
ATOM 1561 N N . GLY A 1 210 ? -14.989 5.481 -1.688 1.00 83.31 210 GLY A N 1
ATOM 1562 C CA . GLY A 1 210 ? -15.987 5.531 -0.608 1.00 83.31 210 GLY A CA 1
ATOM 1563 C C . GLY A 1 210 ? -16.324 4.189 0.057 1.00 83.31 210 GLY A C 1
ATOM 1564 O O . GLY A 1 210 ? -16.695 4.182 1.228 1.00 83.31 210 GLY A O 1
ATOM 1565 N N . GLN A 1 211 ? -16.109 3.041 -0.596 1.00 87.31 211 GLN A N 1
ATOM 1566 C CA . GLN A 1 211 ? -16.475 1.736 -0.012 1.00 87.31 211 GLN A CA 1
ATOM 1567 C C . GLN A 1 211 ? -15.685 1.378 1.254 1.00 87.31 211 GLN A C 1
ATOM 1569 O O . GLN A 1 211 ? -16.198 0.683 2.133 1.00 87.31 211 GLN A O 1
ATOM 1574 N N . MET A 1 212 ? -14.446 1.861 1.384 1.00 86.94 212 MET A N 1
ATOM 1575 C CA . MET A 1 212 ? -13.692 1.709 2.635 1.00 86.94 212 MET A CA 1
ATOM 1576 C C . MET A 1 212 ? -14.301 2.525 3.770 1.00 86.94 212 MET A C 1
ATOM 1578 O O . MET A 1 212 ? -14.370 2.031 4.892 1.00 86.94 212 MET A O 1
ATOM 1582 N N . ASP A 1 213 ? -14.790 3.732 3.486 1.00 88.12 213 ASP A N 1
ATOM 1583 C CA . ASP A 1 213 ? -15.456 4.555 4.494 1.00 88.12 213 ASP A CA 1
ATOM 1584 C C . ASP A 1 213 ? -16.761 3.904 4.948 1.00 88.12 213 ASP A C 1
ATOM 1586 O O . ASP A 1 213 ? -17.000 3.799 6.148 1.00 88.12 213 ASP A O 1
ATOM 1590 N N . GLU A 1 214 ? -17.557 3.378 4.015 1.00 90.56 214 GLU A N 1
ATOM 1591 C CA . GLU A 1 214 ? -18.756 2.596 4.338 1.00 90.56 214 GLU A CA 1
ATOM 1592 C C . GLU A 1 214 ? -18.417 1.368 5.188 1.00 90.56 214 GLU A C 1
ATOM 1594 O O . GLU A 1 214 ? -19.113 1.067 6.155 1.00 90.56 214 GLU A O 1
ATOM 1599 N N . THR A 1 215 ? -17.327 0.669 4.859 1.00 92.12 215 THR A N 1
ATOM 1600 C CA . THR A 1 215 ? -16.867 -0.502 5.616 1.00 92.12 215 THR A CA 1
ATOM 1601 C C . THR A 1 215 ? -16.477 -0.121 7.043 1.00 92.12 215 THR A C 1
ATOM 1603 O O . THR A 1 215 ? -16.887 -0.792 7.988 1.00 92.12 215 THR A O 1
ATOM 1606 N N . MET A 1 216 ? -15.746 0.978 7.228 1.00 91.81 216 MET A N 1
ATOM 1607 C CA . MET A 1 216 ? -15.354 1.453 8.558 1.00 91.81 216 MET A CA 1
ATOM 1608 C C . MET A 1 216 ? -16.548 1.974 9.367 1.00 91.81 216 MET A C 1
ATOM 1610 O O . MET A 1 216 ? -16.647 1.700 10.562 1.00 91.81 216 MET A O 1
ATOM 1614 N N . GLN A 1 217 ? -17.507 2.645 8.725 1.00 91.88 217 GLN A N 1
ATOM 1615 C CA . GLN A 1 217 ? -18.768 3.040 9.362 1.00 91.88 217 GLN A CA 1
ATOM 1616 C C . GLN A 1 217 ? -19.583 1.820 9.802 1.00 91.88 217 GLN A C 1
ATOM 1618 O O . GLN A 1 217 ? -20.150 1.816 10.895 1.00 91.88 217 GLN A O 1
ATOM 1623 N N . ARG A 1 218 ? -19.599 0.757 8.990 1.00 93.69 218 ARG A N 1
ATOM 1624 C CA . ARG A 1 218 ? -20.299 -0.496 9.293 1.00 93.69 218 ARG A CA 1
ATOM 1625 C C . ARG A 1 218 ? -19.820 -1.128 10.593 1.00 93.69 218 ARG A C 1
ATOM 1627 O O . ARG A 1 218 ? -20.647 -1.574 11.385 1.00 93.69 218 ARG A O 1
ATOM 1634 N N . ILE A 1 219 ? -18.508 -1.097 10.852 1.00 93.81 219 ILE A N 1
ATOM 1635 C CA . ILE A 1 219 ? -17.910 -1.618 12.093 1.00 93.81 219 ILE A CA 1
ATOM 1636 C C . ILE A 1 219 ? -18.582 -1.008 13.330 1.00 93.81 219 ILE A C 1
ATOM 1638 O O . ILE A 1 219 ? -18.844 -1.725 14.290 1.00 93.81 219 ILE A O 1
ATOM 1642 N N . LEU A 1 220 ? -18.917 0.287 13.300 1.00 92.62 220 LEU A N 1
ATOM 1643 C CA . LEU A 1 220 ? -19.505 1.001 14.440 1.00 92.62 220 LEU A CA 1
ATOM 1644 C C . LEU A 1 220 ? -20.948 0.586 14.760 1.00 92.62 220 LEU A C 1
ATOM 1646 O O . LEU A 1 220 ? -21.400 0.784 15.888 1.00 92.62 220 LEU A O 1
ATOM 1650 N N . HIS A 1 221 ? -21.678 0.049 13.781 1.00 91.94 221 HIS A N 1
ATOM 1651 C CA . HIS A 1 221 ? -23.121 -0.175 13.890 1.00 91.94 221 HIS A CA 1
ATOM 1652 C C . HIS A 1 221 ? -23.518 -1.648 13.817 1.00 91.94 221 HIS A C 1
ATOM 1654 O O . HIS A 1 221 ? -24.422 -2.064 14.539 1.00 91.94 221 HIS A O 1
ATOM 1660 N N . GLU A 1 222 ? -22.850 -2.444 12.984 1.00 95.81 222 GLU A N 1
ATOM 1661 C CA . GLU A 1 222 ? -23.221 -3.844 12.752 1.00 95.81 222 GLU A CA 1
ATOM 1662 C C . GLU A 1 222 ? -22.550 -4.822 13.720 1.00 95.81 222 GLU A C 1
ATOM 1664 O O . GLU A 1 222 ? -23.001 -5.958 13.847 1.00 95.81 222 GLU A O 1
ATOM 1669 N N . PHE A 1 223 ? -21.518 -4.384 14.450 1.00 94.31 223 PHE A N 1
ATOM 1670 C CA . PHE A 1 223 ? -20.766 -5.246 15.365 1.00 94.31 223 PHE A CA 1
ATOM 1671 C C . PHE A 1 223 ? -20.706 -4.700 16.805 1.00 94.31 223 PHE A C 1
ATOM 1673 O O . PHE A 1 223 ? -19.617 -4.491 17.353 1.00 94.31 223 PHE A O 1
ATOM 1680 N N . PRO A 1 224 ? -21.858 -4.463 17.467 1.00 93.25 224 PRO A N 1
ATOM 1681 C CA . PRO A 1 224 ? -21.897 -3.897 18.817 1.00 93.25 224 PRO A CA 1
ATOM 1682 C C . PRO A 1 224 ? -21.220 -4.784 19.873 1.00 93.25 224 PRO A C 1
ATOM 1684 O O . PRO A 1 224 ? -20.766 -4.269 20.896 1.00 93.25 224 PRO A O 1
ATOM 1687 N N . GLN A 1 225 ? -21.108 -6.095 19.631 1.00 90.88 225 GLN A N 1
ATOM 1688 C CA . GLN A 1 225 ? -20.455 -7.046 20.533 1.00 90.88 225 GLN A CA 1
ATOM 1689 C C . GLN A 1 225 ? -18.981 -6.719 20.790 1.00 90.88 225 GLN A C 1
ATOM 1691 O O . GLN A 1 225 ? -18.491 -6.994 21.880 1.00 90.88 225 GLN A O 1
ATOM 1696 N N . TYR A 1 226 ? -18.293 -6.077 19.840 1.00 92.88 226 TYR A N 1
ATOM 1697 C CA . TYR A 1 226 ? -16.881 -5.710 19.984 1.00 92.88 226 TYR A CA 1
ATOM 1698 C C . TYR A 1 226 ? -16.671 -4.344 20.651 1.00 92.88 226 TYR A C 1
ATOM 1700 O O . TYR A 1 226 ? -15.531 -3.905 20.810 1.00 92.88 226 TYR A O 1
ATOM 1708 N N . GLN A 1 227 ? -17.754 -3.666 21.053 1.00 92.94 227 GLN A N 1
ATOM 1709 C CA . GLN A 1 227 ? -17.740 -2.315 21.628 1.00 92.94 227 GLN A CA 1
ATOM 1710 C C . GLN A 1 227 ? -16.879 -1.331 20.808 1.00 92.94 227 GLN A C 1
ATOM 1712 O O . GLN A 1 227 ? -15.900 -0.776 21.321 1.00 92.94 227 GLN A O 1
ATOM 1717 N N . PRO A 1 228 ? -17.207 -1.133 19.519 1.00 93.94 228 PRO A N 1
ATOM 1718 C CA . PRO A 1 228 ? -16.423 -0.292 18.631 1.00 93.94 228 PRO A CA 1
ATOM 1719 C C . PRO A 1 228 ? -16.534 1.188 19.017 1.00 93.94 228 PRO A C 1
ATOM 1721 O O . PRO A 1 228 ? -17.621 1.711 19.275 1.00 93.94 228 PRO A O 1
ATOM 1724 N N . ARG A 1 229 ? -15.402 1.897 19.014 1.00 89.75 229 ARG A N 1
ATOM 1725 C CA . ARG A 1 229 ? -15.337 3.347 19.232 1.00 89.75 229 ARG A CA 1
ATOM 1726 C C . ARG A 1 229 ? -14.399 3.994 18.225 1.00 89.75 229 ARG A C 1
ATOM 1728 O O . ARG A 1 229 ? -13.195 3.759 18.263 1.00 89.75 229 ARG A O 1
ATOM 1735 N N . ALA A 1 230 ? -14.943 4.852 17.367 1.00 87.00 230 ALA A N 1
ATOM 1736 C CA . ALA A 1 230 ? -14.136 5.718 16.518 1.00 87.00 230 ALA A CA 1
ATOM 1737 C C . ALA A 1 230 ? -13.450 6.792 17.377 1.00 87.00 230 ALA A C 1
ATOM 1739 O O . ALA A 1 230 ? -14.109 7.610 18.020 1.00 87.00 230 ALA A O 1
ATOM 1740 N N . LEU A 1 231 ? -12.120 6.772 17.398 1.00 80.69 231 LEU A N 1
ATOM 1741 C CA . LEU A 1 231 ? -11.291 7.874 17.891 1.00 80.69 231 LEU A CA 1
ATOM 1742 C C . LEU A 1 231 ? -11.112 8.941 16.811 1.00 80.69 231 LEU A C 1
ATOM 1744 O O . LEU A 1 231 ? -10.908 10.111 17.126 1.00 80.69 231 LEU A O 1
ATOM 1748 N N . MET A 1 232 ? -11.195 8.527 15.544 1.00 74.94 232 MET A N 1
ATOM 1749 C CA . MET A 1 232 ? -11.035 9.389 14.383 1.00 74.94 232 MET A CA 1
ATOM 1750 C C . MET A 1 232 ? -11.795 8.847 13.177 1.00 74.94 232 MET A C 1
ATOM 1752 O O . MET A 1 232 ? -11.849 7.631 12.980 1.00 74.94 232 MET A O 1
ATOM 1756 N N . GLN A 1 233 ? -12.367 9.752 12.385 1.00 80.75 233 GLN A N 1
ATOM 1757 C CA . GLN A 1 233 ? -13.103 9.427 11.167 1.00 80.75 233 GLN A CA 1
ATOM 1758 C C . GLN A 1 233 ? -13.002 10.578 10.155 1.00 80.75 233 GLN A C 1
ATOM 1760 O O . GLN A 1 233 ? -12.926 11.737 10.572 1.00 80.75 233 GLN A O 1
ATOM 1765 N N . PRO A 1 234 ? -13.050 10.313 8.841 1.00 75.00 234 PRO A N 1
ATOM 1766 C CA . PRO A 1 234 ? -13.130 11.348 7.816 1.00 75.00 234 PRO A CA 1
ATOM 1767 C C . PRO A 1 234 ? -14.232 12.371 8.127 1.00 75.00 234 PRO A C 1
ATOM 1769 O O . PRO A 1 234 ? -15.354 12.010 8.479 1.00 75.00 234 PRO A O 1
ATOM 1772 N N . GLY A 1 235 ? -13.905 13.663 8.034 1.00 64.81 235 GLY A N 1
ATOM 1773 C CA . GLY A 1 235 ? -14.819 14.751 8.398 1.00 64.81 235 GLY A CA 1
ATOM 1774 C C . GLY A 1 235 ? -14.856 15.099 9.892 1.00 64.81 235 GLY A C 1
ATOM 1775 O O . GLY A 1 235 ? -15.498 16.082 10.252 1.00 64.81 235 GLY A O 1
ATOM 1776 N N . SER A 1 236 ? -14.147 14.371 10.769 1.00 60.44 236 SER A N 1
ATOM 1777 C CA . SER A 1 236 ? -13.840 14.888 12.105 1.00 60.44 236 SER A CA 1
ATOM 1778 C C . SER A 1 236 ? -12.825 16.025 11.977 1.00 60.44 236 SER A C 1
ATOM 1780 O O . SER A 1 236 ? -11.825 15.893 11.272 1.00 60.44 236 SER A O 1
ATOM 1782 N N . ASN A 1 237 ? -13.066 17.138 12.674 1.00 54.16 237 ASN A N 1
ATOM 1783 C CA . ASN A 1 237 ? -12.276 18.380 12.611 1.00 54.16 237 ASN A CA 1
ATOM 1784 C C . ASN A 1 237 ? -10.801 18.245 13.047 1.00 54.16 237 ASN A C 1
ATOM 1786 O O . ASN A 1 237 ? -10.133 19.250 13.256 1.00 54.16 237 ASN A O 1
ATOM 1790 N N . SER A 1 238 ? -10.293 17.029 13.229 1.00 50.69 238 SER A N 1
ATOM 1791 C CA . SER A 1 238 ? -9.061 16.762 13.954 1.00 50.69 238 SER A CA 1
ATOM 1792 C C . SER A 1 238 ? -7.915 16.184 13.122 1.00 50.69 238 SER A C 1
ATOM 1794 O O . SER A 1 238 ? -6.801 16.334 13.568 1.00 50.69 238 SER A O 1
ATOM 1796 N N . ILE A 1 239 ? -8.031 15.636 11.907 1.00 48.47 239 ILE A N 1
ATOM 1797 C CA . ILE A 1 239 ? -6.806 15.329 11.117 1.00 48.47 239 ILE A CA 1
ATOM 1798 C C . ILE A 1 239 ? -6.977 15.609 9.644 1.00 48.47 239 ILE A C 1
ATOM 1800 O O . ILE A 1 239 ? -7.984 15.276 9.037 1.00 48.47 239 ILE A O 1
ATOM 1804 N N . ARG A 1 240 ? -5.937 16.183 9.040 1.00 47.31 240 ARG A N 1
ATOM 1805 C CA . ARG A 1 240 ? -5.827 16.317 7.593 1.00 47.31 240 ARG A CA 1
ATOM 1806 C C . ARG A 1 240 ? -4.468 15.795 7.137 1.00 47.31 240 ARG A C 1
ATOM 1808 O O . ARG A 1 240 ? -3.550 16.574 6.896 1.00 47.31 240 ARG A O 1
ATOM 1815 N N . VAL A 1 241 ? -4.350 14.488 6.904 1.00 46.59 241 VAL A N 1
ATOM 1816 C CA . VAL A 1 241 ? -3.331 14.005 5.959 1.00 46.59 241 VAL A CA 1
ATOM 1817 C C . VAL A 1 241 ? -3.900 14.307 4.575 1.00 46.59 241 VAL A C 1
ATOM 1819 O O . VAL A 1 241 ? -4.858 13.680 4.142 1.00 46.59 241 VAL A O 1
ATOM 1822 N N . ARG A 1 242 ? -3.392 15.355 3.914 1.00 51.38 242 ARG A N 1
ATOM 1823 C CA . ARG A 1 242 ? -3.927 15.860 2.625 1.00 51.38 242 ARG A CA 1
ATOM 1824 C C . ARG A 1 242 ? -5.407 16.283 2.652 1.00 51.38 242 ARG A C 1
ATOM 1826 O O . ARG A 1 242 ? -6.060 16.284 1.618 1.00 51.38 242 ARG A O 1
ATOM 1833 N N . GLY A 1 243 ? -5.934 16.674 3.809 1.00 52.72 243 GLY A N 1
ATOM 1834 C CA . GLY A 1 243 ? -7.311 17.169 3.915 1.00 52.72 243 GLY A CA 1
ATOM 1835 C C . GLY A 1 243 ? -8.331 16.180 4.478 1.00 52.72 243 GLY A C 1
ATOM 1836 O O . GLY A 1 243 ? -9.445 16.620 4.755 1.00 52.72 243 GLY A O 1
ATOM 1837 N N . VAL A 1 244 ? -7.951 14.913 4.698 1.00 56.44 244 VAL A N 1
ATOM 1838 C CA . VAL A 1 244 ? -8.835 13.840 5.190 1.00 56.44 244 VAL A CA 1
ATOM 1839 C C . VAL A 1 244 ? -8.264 13.225 6.475 1.00 56.44 244 VAL A C 1
ATOM 1841 O O . VAL A 1 244 ? -7.053 13.006 6.578 1.00 56.44 244 VAL A O 1
ATOM 1844 N N . ALA A 1 245 ? -9.126 12.981 7.464 1.00 65.56 245 ALA A N 1
ATOM 1845 C CA . ALA A 1 245 ? -8.766 12.316 8.715 1.00 65.56 245 ALA A CA 1
ATOM 1846 C C . ALA A 1 245 ? -8.773 10.791 8.510 1.00 65.56 245 ALA A C 1
ATOM 1848 O O . ALA A 1 245 ? -9.731 10.286 7.921 1.00 65.56 245 ALA A O 1
ATOM 1849 N N . PRO A 1 246 ? -7.747 10.047 8.963 1.00 76.44 246 PRO A N 1
ATOM 1850 C CA . PRO A 1 246 ? -7.748 8.594 8.868 1.00 76.44 246 PRO A CA 1
ATOM 1851 C C . PRO A 1 246 ? -8.791 7.985 9.811 1.00 76.44 246 PRO A C 1
ATOM 1853 O O . PRO A 1 246 ? -9.144 8.566 10.836 1.00 76.44 246 PRO A O 1
ATOM 1856 N N . TRP A 1 247 ? -9.251 6.779 9.493 1.00 83.88 247 TRP A N 1
ATOM 1857 C CA . TRP A 1 247 ? -10.047 5.988 10.424 1.00 83.88 247 TRP A CA 1
ATOM 1858 C C . TRP A 1 247 ? -9.173 5.428 11.538 1.00 83.88 247 TRP A C 1
ATOM 1860 O O . TRP A 1 247 ? -8.176 4.758 11.276 1.00 83.88 247 TRP A O 1
ATOM 1870 N N . ILE A 1 248 ? -9.578 5.664 12.784 1.00 84.88 248 ILE A N 1
ATOM 1871 C CA . ILE A 1 248 ? -8.992 5.015 13.958 1.00 84.88 248 ILE A CA 1
ATOM 1872 C C . ILE A 1 248 ? -10.142 4.532 14.822 1.00 84.88 248 ILE A C 1
ATOM 1874 O O . ILE A 1 248 ? -10.874 5.338 15.397 1.00 84.88 248 ILE A O 1
ATOM 1878 N N . ILE A 1 249 ? -10.308 3.214 14.898 1.00 87.44 249 ILE A N 1
ATOM 1879 C CA . ILE A 1 249 ? -11.376 2.559 15.652 1.00 87.44 249 ILE A CA 1
ATOM 1880 C C . ILE A 1 249 ? -10.733 1.656 16.699 1.00 87.44 249 ILE A C 1
ATOM 1882 O O . ILE A 1 249 ? -9.869 0.843 16.383 1.00 87.44 249 ILE A O 1
ATOM 1886 N N . THR A 1 250 ? -11.167 1.783 17.949 1.00 90.12 250 THR A N 1
ATOM 1887 C CA . THR A 1 250 ? -10.827 0.833 19.012 1.00 90.12 250 THR A CA 1
ATOM 1888 C C . THR A 1 250 ? -11.957 -0.165 19.190 1.00 90.12 250 THR A C 1
ATOM 1890 O O . THR A 1 250 ? -13.115 0.244 19.271 1.00 90.12 250 THR A O 1
ATOM 1893 N N . LEU A 1 251 ? -11.617 -1.445 19.306 1.00 92.69 251 LEU A N 1
ATOM 1894 C CA . LEU A 1 251 ? -12.544 -2.529 19.620 1.00 92.69 251 LEU A CA 1
ATOM 1895 C C . LEU A 1 251 ? -12.247 -3.002 21.043 1.00 92.69 251 LEU A C 1
ATOM 1897 O O . LEU A 1 251 ? -11.284 -3.729 21.269 1.00 92.69 251 LEU A O 1
ATOM 1901 N N . SER A 1 252 ? -13.015 -2.522 22.021 1.00 88.69 252 SER A N 1
ATOM 1902 C CA . SER A 1 252 ? -12.713 -2.770 23.439 1.00 88.69 252 SER A CA 1
ATOM 1903 C C . SER A 1 252 ? -13.036 -4.188 23.904 1.00 88.69 252 SER A C 1
ATOM 1905 O O . SER A 1 252 ? -12.546 -4.593 24.949 1.00 88.69 252 SER A O 1
ATOM 1907 N N . ASN A 1 253 ? -13.840 -4.929 23.143 1.00 89.38 253 ASN A N 1
ATOM 1908 C CA . ASN A 1 253 ? -14.252 -6.289 23.478 1.00 89.38 253 ASN A CA 1
ATOM 1909 C C . ASN A 1 253 ? -13.962 -7.251 22.315 1.00 89.38 253 ASN A C 1
ATOM 1911 O O . ASN A 1 253 ? -14.840 -8.001 21.906 1.00 89.38 253 ASN A O 1
ATOM 1915 N N . PHE A 1 254 ? -12.777 -7.131 21.702 1.00 91.00 254 PHE A N 1
ATOM 1916 C CA . PHE A 1 254 ? -12.404 -7.908 20.513 1.00 91.00 254 PHE A CA 1
ATOM 1917 C C . PHE A 1 254 ? -12.112 -9.383 20.815 1.00 91.00 254 PHE A C 1
ATOM 1919 O O . PHE A 1 254 ? -12.538 -10.236 20.046 1.00 91.00 254 PHE A O 1
ATOM 1926 N N . LEU A 1 255 ? -11.414 -9.656 21.921 1.00 88.75 255 LEU A N 1
ATOM 1927 C CA . LEU A 1 255 ? -11.138 -11.006 22.413 1.00 88.75 255 LEU A CA 1
ATOM 1928 C C . LEU A 1 255 ? -11.942 -11.260 23.684 1.00 88.75 255 LEU A C 1
ATOM 1930 O O . LEU A 1 255 ? -12.090 -10.348 24.503 1.00 88.75 255 LEU A O 1
ATOM 1934 N N . SER A 1 256 ? -12.432 -12.486 23.852 1.00 85.81 256 SER A N 1
ATOM 1935 C CA . SER A 1 256 ? -13.002 -12.929 25.125 1.00 85.81 256 SER A CA 1
ATOM 1936 C C . SER A 1 256 ? -11.906 -13.172 26.166 1.00 85.81 256 SER A C 1
ATOM 1938 O O . SER A 1 256 ? -10.740 -13.381 25.825 1.00 85.81 256 SER A O 1
ATOM 1940 N N . ASP A 1 257 ? -12.274 -13.175 27.448 1.00 86.12 257 ASP A N 1
ATOM 1941 C CA . ASP A 1 257 ? -11.329 -13.466 28.532 1.00 86.12 257 ASP A CA 1
ATOM 1942 C C . ASP A 1 257 ? -10.707 -14.868 28.378 1.00 86.12 257 ASP A C 1
ATOM 1944 O O . ASP A 1 257 ? -9.532 -15.066 28.689 1.00 86.12 257 ASP A O 1
ATOM 1948 N N . GLU A 1 258 ? -11.460 -15.834 27.839 1.00 87.25 258 GLU A N 1
ATOM 1949 C CA . GLU A 1 258 ? -10.967 -17.183 27.546 1.00 87.25 258 GLU A CA 1
ATOM 1950 C C . GLU A 1 258 ? -9.959 -17.204 26.391 1.00 87.25 258 GLU A C 1
ATOM 1952 O O . GLU A 1 258 ? -8.947 -17.898 26.477 1.00 87.25 258 GLU A O 1
ATOM 1957 N N . GLU A 1 259 ? -10.204 -16.441 25.321 1.00 88.31 259 GLU A N 1
ATOM 1958 C CA . GLU A 1 259 ? -9.258 -16.307 24.206 1.00 88.31 259 GLU A CA 1
ATOM 1959 C C . GLU A 1 259 ? -7.966 -15.629 24.671 1.00 88.31 259 GLU A C 1
ATOM 1961 O O . GLU A 1 259 ? -6.875 -16.072 24.318 1.00 88.31 259 GLU A O 1
ATOM 1966 N N . ILE A 1 260 ? -8.077 -14.593 25.509 1.00 85.88 260 ILE A N 1
ATOM 1967 C CA . ILE A 1 260 ? -6.922 -13.917 26.111 1.00 85.88 260 ILE A CA 1
ATOM 1968 C C . ILE A 1 260 ? -6.122 -14.894 26.977 1.00 85.88 260 ILE A C 1
ATOM 1970 O O . ILE A 1 260 ? -4.902 -14.956 26.836 1.00 85.88 260 ILE A O 1
ATOM 1974 N N . ALA A 1 261 ? -6.786 -15.673 27.836 1.00 87.75 261 ALA A N 1
ATOM 1975 C CA . ALA A 1 261 ? -6.121 -16.680 28.661 1.00 87.75 261 ALA A CA 1
ATOM 1976 C C . ALA A 1 261 ? -5.389 -17.718 27.796 1.00 87.75 261 ALA A C 1
ATOM 1978 O O . ALA A 1 261 ? -4.210 -17.977 28.016 1.00 87.75 261 ALA A O 1
ATOM 1979 N N . ALA A 1 262 ? -6.032 -18.218 26.738 1.00 88.75 262 ALA A N 1
ATOM 1980 C CA . ALA A 1 262 ? -5.413 -19.159 25.807 1.00 88.75 262 ALA A CA 1
ATOM 1981 C C . ALA A 1 262 ? -4.186 -18.581 25.073 1.00 88.75 262 ALA A C 1
ATOM 1983 O O . ALA A 1 262 ? -3.255 -19.322 24.769 1.00 88.75 262 ALA A O 1
ATOM 1984 N N . PHE A 1 263 ? -4.164 -17.274 24.792 1.00 84.00 263 PHE A N 1
ATOM 1985 C CA . PHE A 1 263 ? -3.002 -16.600 24.200 1.00 84.00 263 PHE A CA 1
ATOM 1986 C C . PHE A 1 263 ? -1.845 -16.402 25.185 1.00 84.00 263 PHE A C 1
ATOM 1988 O O . PHE A 1 263 ? -0.689 -16.396 24.764 1.00 84.00 263 PHE A O 1
ATOM 1995 N N . LEU A 1 264 ? -2.143 -16.189 26.469 1.00 85.56 264 LEU A N 1
ATOM 1996 C CA . LEU A 1 264 ? -1.139 -15.942 27.509 1.00 85.56 264 LEU A CA 1
ATOM 1997 C C . LEU A 1 264 ? -0.563 -17.233 28.103 1.00 85.56 264 LEU A C 1
ATOM 1999 O O . LEU A 1 264 ? 0.581 -17.223 28.550 1.00 85.56 264 LEU A O 1
ATOM 2003 N N . ASP A 1 265 ? -1.334 -18.320 28.077 1.00 82.62 265 ASP A N 1
ATOM 2004 C CA . ASP A 1 265 ? -0.951 -19.640 28.595 1.00 82.62 265 ASP A CA 1
ATOM 2005 C C . ASP A 1 265 ? -0.238 -20.527 27.546 1.00 82.62 265 ASP A C 1
ATOM 2007 O O . ASP A 1 265 ? -0.016 -21.716 27.794 1.00 82.62 265 ASP A O 1
ATOM 2011 N N . GLY A 1 266 ? 0.092 -19.962 26.375 1.00 56.78 266 GLY A N 1
ATOM 20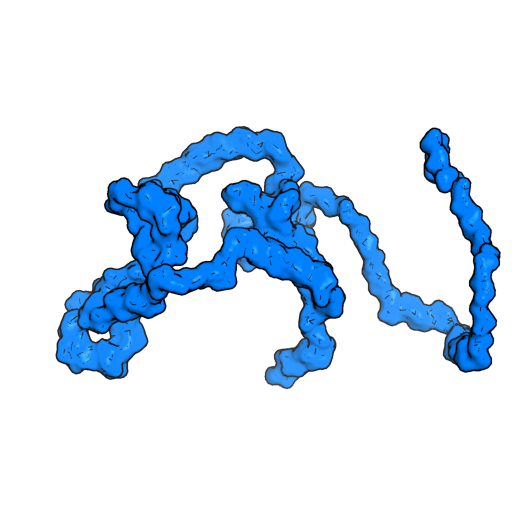12 C CA . GLY A 1 266 ? 0.774 -20.631 25.257 1.00 56.78 266 GLY A CA 1
ATOM 2013 C C . GLY A 1 266 ? 2.238 -20.979 25.506 1.00 56.78 266 GLY A C 1
ATOM 2014 O O . GLY A 1 266 ? 2.991 -20.104 25.993 1.00 56.78 266 GLY A O 1
#

Sequence (266 aa):
KCSQNRPSTSCKATLCDLGMTPSPFLLLLAILVSDASAFGRLFRAHKRPPPTSKCVDQHEECGNWAATGECIANPTFMYASCLSSCTTCDEEDVRNRTMAEMRTRRKVASCFDDDDDCPEQAQAGGCHNGSDATLRCAFSCQSCGFHKIVKEAYGCEDKHEACQSWATSGECARNPTFMMESCAVSCEGCARKRAMCARAPSSEPGVTPGQMDETMQRILHEFPQYQPRALMQPGSNSIRVRGVAPWIITLSNFLSDEEIAAFLDG

InterPro domains:
  IPR003582 ShKT domain [PF01549] (54-89)
  IPR003582 ShKT domain [PF01549] (110-144)
  IPR003582 ShKT domain [PF01549] (155-190)
  IPR003582 ShKT domain [PS51670] (55-89)
  IPR003582 ShKT domain [PS51670] (156-190)
  IPR003582 ShKT domain [SM00254] (54-90)
  IPR003582 ShKT domain [SM00254] (110-145)
  IPR003582 ShKT domain [SM00254] (155-191)

pLDDT: mean 71.86, std 19.97, range [30.08, 97.94]

Secondary structure (DSSP, 8-state):
--------S-----------PPPTHHHHHTSS---TTSGGGT-----PPPS---S-BSSTTHHHHHHHTHHHHSHHHHHHHBHHHHS---SSSHHHHHHHHHHHHTTSTT--BSSTTHHHHHHTTGGGTTSTHHHHBTTTTT-TTTHHHHHHHH---BSSTTHHHHHHTTHHHHSHHHHHHHBTTTTTHHHHHHHHHPPPTTPPPSS-TTHHHHHHHHHHHH-GGG-EEEEE-TT-TT--BTTBPPPEEEETTSS-HHHHHHHH--

Organism: NCBI:txid156173

Foldseek 3Di:
DDDDDDDDDDDPDDDDDDDDDDDPVVVVVVVPPPDPPPVVPPDPPPPDDDPDPDQDAQDPCLLVCLVVPCCPVPVVCSLVHVQVNVWPQDDPVCVVVVVVVVVVVVVLVDQAAQDPCLLVCLVVVVLPQLHCSVARVVVNNVVSVCNVVSCLVLPADAQDPCLLVCLVVVCCPVVVVCCCNHVVVNNVVNVVVSVVSHDDPPDDPPDDPCRVLVVLVCCCPVCCQQVKDWSWAFPDNIDCPPYTIDTDIDRNRPDDPVRVCVVVVD